Protein AF-A0A972B5Z0-F1 (afdb_monomer_lite)

Sequence (185 aa):
MDKSISKLYLLNLDSLLPVIKPLYPDFGRPAKNQQGIIRSLVLMLDQQEYSITKWALMAGADPLFFELCGFEGNAPGVASYYDLLVRLWKADHSLHLKEKRRIKGFSCKPRKKLKLNQKLPPKRSGTVAKLVDKALSGKLRNFCPEAILQKLLARCVVDTSYQMGILGNPNELSMAHKCSDNPLR

Structure (mmCIF, N/CA/C/O backbone):
data_AF-A0A972B5Z0-F1
#
_entry.id   AF-A0A972B5Z0-F1
#
loop_
_atom_site.group_PDB
_atom_site.id
_atom_site.type_symbol
_atom_site.label_atom_id
_atom_site.label_alt_id
_atom_site.label_comp_id
_atom_site.label_asym_id
_atom_site.label_entity_id
_atom_site.label_seq_id
_atom_site.pdbx_PDB_ins_code
_atom_site.Cartn_x
_atom_site.Cartn_y
_atom_site.Cartn_z
_atom_site.occupancy
_atom_site.B_iso_or_equiv
_atom_site.auth_seq_id
_atom_site.auth_comp_id
_atom_site.auth_asym_id
_atom_site.auth_atom_id
_atom_site.pdbx_PDB_model_num
ATOM 1 N N . MET A 1 1 ? 19.542 -10.592 -7.684 1.00 77.44 1 MET A N 1
ATOM 2 C CA . MET A 1 1 ? 18.586 -10.085 -8.690 1.00 77.44 1 MET A CA 1
ATOM 3 C C . MET A 1 1 ? 17.575 -11.144 -9.110 1.00 77.44 1 MET A C 1
ATOM 5 O O . MET A 1 1 ? 16.390 -10.858 -9.072 1.00 77.44 1 MET A O 1
ATOM 9 N N . ASP A 1 2 ? 17.980 -12.380 -9.399 1.00 81.25 2 ASP A N 1
ATOM 10 C CA . ASP A 1 2 ? 17.070 -13.434 -9.905 1.00 81.25 2 ASP A CA 1
ATOM 11 C C . ASP A 1 2 ? 15.859 -13.725 -9.004 1.00 81.25 2 ASP A C 1
ATOM 13 O O . ASP A 1 2 ? 14.734 -13.906 -9.475 1.00 81.25 2 ASP A O 1
ATOM 17 N N . LYS A 1 3 ? 16.063 -13.690 -7.680 1.00 86.62 3 LYS A N 1
ATOM 18 C CA . LYS A 1 3 ? 14.979 -13.816 -6.695 1.00 86.62 3 LYS A CA 1
ATOM 19 C C . LYS A 1 3 ? 13.980 -12.656 -6.782 1.00 86.62 3 LYS A C 1
ATOM 21 O O . LYS A 1 3 ? 12.779 -12.884 -6.671 1.00 86.62 3 LYS A O 1
ATOM 26 N N . SER A 1 4 ? 14.467 -11.433 -6.985 1.00 85.62 4 SER A N 1
ATOM 27 C CA . SER A 1 4 ? 13.660 -10.215 -7.151 1.00 85.62 4 SER A CA 1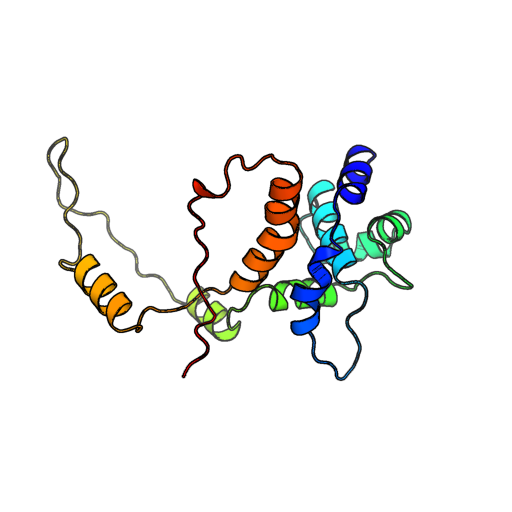
ATOM 28 C C . SER A 1 4 ? 12.802 -10.297 -8.409 1.00 85.62 4 SER A C 1
ATOM 30 O O . SER A 1 4 ? 11.603 -10.040 -8.371 1.00 85.62 4 SER A O 1
ATOM 32 N N . ILE A 1 5 ? 13.420 -10.732 -9.506 1.00 87.25 5 ILE A N 1
ATOM 33 C CA . ILE A 1 5 ? 12.777 -10.903 -10.808 1.00 87.25 5 ILE A CA 1
ATOM 34 C C . ILE A 1 5 ? 11.660 -11.944 -10.702 1.00 87.25 5 ILE A C 1
ATOM 36 O O . ILE A 1 5 ? 10.512 -11.652 -11.023 1.00 87.25 5 ILE A O 1
ATOM 40 N N . SER A 1 6 ? 11.963 -13.119 -10.146 1.00 88.31 6 SER A N 1
ATOM 41 C CA . SER A 1 6 ? 10.977 -14.191 -9.950 1.00 88.31 6 SER A CA 1
ATOM 42 C C . SER A 1 6 ? 9.789 -13.732 -9.098 1.00 88.31 6 SER A C 1
ATOM 44 O O . SER A 1 6 ? 8.641 -14.018 -9.428 1.00 88.31 6 SER A O 1
ATOM 46 N N . LYS A 1 7 ? 10.042 -12.970 -8.023 1.00 87.44 7 LYS A N 1
ATOM 47 C CA . LYS A 1 7 ? 8.978 -12.390 -7.188 1.00 87.44 7 LYS A CA 1
ATOM 48 C C . LYS A 1 7 ? 8.066 -11.456 -7.981 1.00 87.44 7 LYS A C 1
ATOM 50 O O . LYS A 1 7 ? 6.855 -11.539 -7.820 1.00 87.44 7 LYS A O 1
ATOM 55 N N . LEU A 1 8 ? 8.629 -10.572 -8.806 1.00 89.19 8 LEU A N 1
ATOM 56 C CA . LEU A 1 8 ? 7.843 -9.634 -9.610 1.00 89.19 8 LEU A CA 1
ATOM 57 C C . LEU A 1 8 ? 7.029 -10.337 -10.695 1.00 89.19 8 LEU A C 1
ATOM 59 O O . LEU A 1 8 ? 5.872 -9.978 -10.892 1.00 89.19 8 LEU A O 1
ATOM 63 N N . TYR A 1 9 ? 7.596 -11.353 -11.348 1.00 85.44 9 TYR A N 1
ATOM 64 C CA . TYR A 1 9 ? 6.878 -12.156 -12.341 1.00 85.44 9 TYR A CA 1
ATOM 65 C C . TYR A 1 9 ? 5.703 -12.928 -11.732 1.00 85.44 9 TYR A C 1
ATOM 67 O O . TYR A 1 9 ? 4.649 -13.030 -12.352 1.00 85.44 9 TYR A O 1
ATOM 75 N N . LEU A 1 10 ? 5.855 -13.442 -10.507 1.00 87.00 10 LEU A N 1
ATOM 76 C CA . LEU A 1 10 ? 4.771 -14.114 -9.784 1.00 87.00 10 LEU A CA 1
ATOM 77 C C . LEU A 1 10 ? 3.727 -13.136 -9.221 1.00 87.00 10 LEU A C 1
ATOM 79 O O . LEU A 1 10 ? 2.605 -13.540 -8.910 1.00 87.00 10 LEU A O 1
ATOM 83 N N . LEU A 1 11 ? 4.074 -11.854 -9.076 1.00 88.00 11 LEU A N 1
ATOM 84 C CA . LEU A 1 11 ? 3.175 -10.825 -8.568 1.00 88.00 11 LEU A CA 1
ATOM 85 C C . LEU A 1 11 ? 2.199 -10.368 -9.665 1.00 88.00 11 LEU A C 1
ATOM 87 O O . LEU A 1 11 ? 2.400 -9.353 -10.342 1.00 88.00 11 LEU A O 1
ATOM 91 N N . ASN A 1 12 ? 1.100 -11.107 -9.803 1.00 86.38 12 ASN A N 1
ATOM 92 C CA . ASN A 1 12 ? -0.016 -10.705 -10.648 1.00 86.38 12 ASN A CA 1
ATOM 93 C C . ASN A 1 12 ? -0.816 -9.566 -9.983 1.00 86.38 12 ASN A C 1
ATOM 95 O O . ASN A 1 12 ? -1.302 -9.704 -8.860 1.00 86.38 12 ASN A O 1
ATOM 99 N N . LEU A 1 13 ? -0.953 -8.438 -10.687 1.00 87.00 13 LEU A N 1
ATOM 100 C CA . LEU A 1 13 ? -1.706 -7.260 -10.245 1.00 87.00 13 LEU A CA 1
ATOM 101 C C . LEU A 1 13 ? -2.863 -6.914 -11.193 1.00 87.00 13 LEU A C 1
ATOM 103 O O . LEU A 1 13 ? -3.437 -5.838 -11.073 1.00 87.00 13 LEU A O 1
ATOM 107 N N . ASP A 1 14 ? -3.244 -7.795 -12.115 1.00 81.75 14 ASP A N 1
ATOM 108 C CA . ASP A 1 14 ? -4.280 -7.493 -13.111 1.00 81.75 14 ASP A CA 1
ATOM 109 C C . ASP A 1 14 ? -5.660 -7.304 -12.457 1.00 81.75 14 ASP A C 1
ATOM 111 O O . ASP A 1 14 ? -6.453 -6.450 -12.866 1.00 81.75 14 ASP A O 1
ATOM 115 N N . SER A 1 15 ? -5.919 -8.018 -11.353 1.00 84.44 15 SER A N 1
ATOM 116 C CA . SER A 1 15 ? -7.140 -7.884 -10.542 1.00 84.44 15 SER A CA 1
ATOM 117 C C . SER A 1 15 ? -7.277 -6.522 -9.849 1.00 84.44 15 SER A C 1
ATOM 119 O O . SER A 1 15 ? -8.311 -6.228 -9.242 1.00 84.44 15 SER A O 1
ATOM 121 N N . LEU A 1 16 ? -6.254 -5.669 -9.941 1.00 85.00 16 LEU A N 1
ATOM 122 C CA . LEU A 1 16 ? -6.187 -4.392 -9.253 1.00 85.00 16 LEU A CA 1
ATOM 123 C C . LEU A 1 16 ? -6.839 -3.236 -10.018 1.00 85.00 16 LEU A C 1
ATOM 125 O O . LEU A 1 16 ? -7.252 -2.242 -9.410 1.00 85.00 16 LEU A O 1
ATOM 129 N N . LEU A 1 17 ? -6.958 -3.360 -11.341 1.00 85.62 17 LEU A N 1
ATOM 130 C CA . LEU A 1 17 ? -7.535 -2.333 -12.212 1.00 85.62 17 LEU A CA 1
ATOM 131 C C . LEU A 1 17 ? -8.896 -1.804 -11.715 1.00 85.62 17 LEU A C 1
ATOM 133 O O . LEU A 1 17 ? -9.046 -0.582 -11.637 1.00 85.62 17 LEU A O 1
ATOM 137 N N . PRO A 1 18 ? -9.860 -2.652 -11.294 1.00 87.25 18 PRO A N 1
ATOM 138 C CA . PRO A 1 18 ? -11.154 -2.188 -10.790 1.00 87.25 18 PRO A CA 1
ATOM 139 C C . PRO A 1 18 ? -11.074 -1.371 -9.492 1.00 87.25 18 PRO A C 1
ATOM 141 O O . PRO A 1 18 ? -11.963 -0.567 -9.228 1.00 87.25 18 PRO A O 1
ATOM 144 N N . VAL A 1 19 ? -10.036 -1.567 -8.671 1.00 88.75 19 VAL A N 1
ATOM 145 C CA . VAL A 1 19 ? -9.858 -0.841 -7.399 1.00 88.75 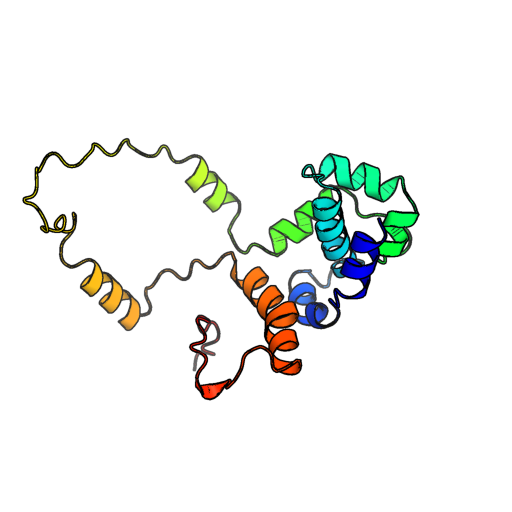19 VAL A CA 1
ATOM 146 C C . VAL A 1 19 ? -9.123 0.479 -7.620 1.00 88.75 19 VAL A C 1
ATOM 148 O O . VAL A 1 19 ? -9.447 1.470 -6.970 1.00 88.75 19 VAL A O 1
ATOM 151 N N . ILE A 1 20 ? -8.149 0.506 -8.535 1.00 89.06 20 ILE A N 1
ATOM 152 C CA . ILE A 1 20 ? -7.332 1.695 -8.812 1.00 89.06 20 ILE A CA 1
ATOM 153 C C . ILE A 1 20 ? -8.037 2.675 -9.743 1.00 89.06 20 ILE A C 1
ATOM 155 O O . ILE A 1 20 ? -7.971 3.878 -9.500 1.00 89.06 20 ILE A O 1
ATOM 159 N N . LYS A 1 21 ? -8.706 2.198 -10.800 1.00 88.44 21 LYS A N 1
ATOM 160 C CA . LYS A 1 21 ? -9.325 3.068 -11.813 1.00 88.44 21 LYS A CA 1
ATOM 161 C C . LYS A 1 21 ? -10.248 4.140 -11.203 1.00 88.44 21 LYS A C 1
ATOM 163 O O . LYS A 1 21 ? -10.072 5.300 -11.560 1.00 88.44 21 LYS A O 1
ATOM 168 N N . PRO A 1 22 ? -11.132 3.829 -10.230 1.00 90.69 22 PRO A N 1
ATOM 169 C CA . PRO A 1 22 ? -12.005 4.830 -9.607 1.00 90.69 22 PRO A CA 1
ATOM 170 C C . PRO A 1 22 ? -11.280 5.902 -8.777 1.00 90.69 22 PRO A C 1
ATOM 172 O O . PRO A 1 22 ? -11.905 6.868 -8.349 1.00 90.69 22 PRO A O 1
ATOM 175 N N . LEU A 1 23 ? -9.984 5.735 -8.488 1.00 89.69 23 LEU A N 1
ATOM 176 C CA . LEU A 1 23 ? -9.198 6.703 -7.712 1.00 89.69 23 LEU A CA 1
ATOM 177 C C . LEU A 1 23 ? -8.715 7.885 -8.553 1.00 89.69 23 LEU A C 1
ATOM 179 O O . LEU A 1 23 ? -8.194 8.857 -7.997 1.00 89.69 23 LEU A O 1
ATOM 183 N N . TYR A 1 24 ? -8.853 7.797 -9.873 1.00 89.81 24 TYR A N 1
ATOM 184 C CA . TYR A 1 24 ? -8.428 8.820 -10.813 1.00 89.81 24 TYR A CA 1
ATOM 185 C C . TYR A 1 24 ? -9.647 9.440 -11.494 1.00 89.81 24 TYR A C 1
ATOM 187 O O . TYR A 1 24 ? -10.592 8.724 -11.816 1.00 89.81 24 TYR A O 1
ATOM 195 N N . PRO A 1 25 ? -9.650 10.766 -11.700 1.00 86.44 25 PRO A N 1
ATOM 196 C CA . PRO A 1 25 ? -10.692 11.410 -12.483 1.00 86.44 25 PRO A CA 1
ATOM 197 C C . PRO A 1 25 ? -10.589 10.992 -13.955 1.00 86.44 25 PRO A C 1
ATOM 199 O O . PRO A 1 25 ? -9.491 10.770 -14.465 1.00 86.44 25 PRO A O 1
ATOM 202 N N . ASP A 1 26 ? -11.726 10.970 -14.650 1.00 85.88 26 ASP A N 1
ATOM 203 C CA . ASP A 1 26 ? -11.780 10.690 -16.093 1.00 85.88 26 ASP A CA 1
ATOM 204 C C . ASP A 1 26 ? -11.239 11.851 -16.950 1.00 85.88 26 ASP A C 1
ATOM 206 O O . ASP A 1 26 ? -10.989 11.695 -18.144 1.00 85.88 26 ASP A O 1
ATOM 210 N N . PHE A 1 27 ? -11.042 13.026 -16.344 1.00 85.81 27 PHE A N 1
ATOM 211 C CA . PHE A 1 27 ? -10.587 14.241 -17.015 1.00 85.81 27 PHE A CA 1
ATOM 212 C C . PHE A 1 27 ? -9.120 14.555 -16.706 1.00 85.81 27 PHE A C 1
ATOM 214 O O . PHE A 1 27 ? -8.622 14.311 -15.605 1.00 85.81 27 PHE A O 1
ATOM 221 N N . GLY A 1 28 ? -8.445 15.195 -17.662 1.00 84.19 28 GLY A N 1
ATOM 222 C CA . GLY A 1 28 ? -7.047 15.602 -17.538 1.00 84.19 28 GLY A CA 1
ATOM 223 C C . GLY A 1 28 ? -6.072 14.538 -18.041 1.00 84.19 28 GLY A C 1
ATOM 224 O O . GLY A 1 28 ? -6.391 13.744 -18.925 1.00 84.19 28 GLY A O 1
ATOM 225 N N . ARG A 1 29 ? -4.840 14.552 -17.520 1.00 79.88 29 ARG A N 1
ATOM 226 C CA . ARG A 1 29 ? -3.810 13.588 -17.928 1.00 79.88 29 ARG A CA 1
ATOM 227 C C . ARG A 1 29 ? -4.144 12.207 -17.346 1.00 79.88 29 ARG A C 1
ATOM 229 O O . ARG A 1 29 ? -4.208 12.094 -16.122 1.00 79.88 29 ARG A O 1
ATOM 236 N N . PRO A 1 30 ? -4.282 11.156 -18.173 1.00 80.81 30 PRO A N 1
ATOM 237 C CA . PRO A 1 30 ? -4.609 9.830 -17.674 1.00 80.81 30 PRO A CA 1
ATOM 238 C C . PRO A 1 30 ? -3.469 9.261 -16.827 1.00 80.81 30 PRO A C 1
ATOM 240 O O . PRO A 1 30 ? -2.282 9.441 -17.126 1.00 80.81 30 PRO A O 1
ATOM 243 N N . ALA A 1 31 ? -3.845 8.530 -15.783 1.00 81.81 31 ALA A N 1
ATOM 244 C CA . ALA A 1 31 ? -2.925 7.746 -14.980 1.00 81.81 31 ALA A CA 1
ATOM 245 C C . ALA A 1 31 ? -2.413 6.549 -15.793 1.00 81.81 31 ALA A C 1
ATOM 247 O O . ALA A 1 31 ? -3.161 5.623 -16.091 1.00 81.81 31 ALA A O 1
ATOM 248 N N . LYS A 1 32 ? -1.124 6.561 -16.142 1.00 80.62 32 LYS A N 1
ATOM 249 C CA . LYS A 1 32 ? -0.468 5.458 -16.860 1.00 80.62 32 LYS A CA 1
ATOM 250 C C . LYS A 1 32 ? 0.175 4.483 -15.872 1.00 80.62 32 LYS A C 1
ATOM 252 O O . LYS A 1 32 ? 0.742 4.922 -14.875 1.00 80.62 32 LYS A O 1
ATOM 257 N N . ASN A 1 33 ? 0.094 3.183 -16.158 1.00 78.56 33 ASN A N 1
ATOM 258 C CA . ASN A 1 33 ? 0.883 2.117 -15.520 1.00 78.56 33 ASN A CA 1
ATOM 259 C C . ASN A 1 33 ? 0.891 2.099 -13.980 1.00 78.56 33 ASN A C 1
ATOM 261 O O . ASN A 1 33 ? 1.924 1.852 -13.362 1.00 78.56 33 ASN A O 1
ATOM 265 N N . GLN A 1 34 ? -0.263 2.307 -13.335 1.00 88.69 34 GLN A N 1
ATOM 266 C CA . GLN A 1 34 ? -0.357 2.324 -11.864 1.00 88.69 34 GLN A CA 1
ATOM 267 C C . GLN A 1 34 ? 0.063 0.998 -11.212 1.00 88.69 34 GLN A C 1
ATOM 269 O O . GLN A 1 34 ? 0.741 0.986 -10.188 1.00 88.69 34 GLN A O 1
ATOM 274 N N . GLN A 1 35 ? -0.257 -0.124 -11.856 1.00 89.31 35 GLN A N 1
ATOM 275 C CA . GLN A 1 35 ? 0.248 -1.446 -11.479 1.00 89.31 35 GLN A CA 1
ATOM 276 C C . GLN A 1 35 ? 1.782 -1.523 -11.508 1.00 89.31 35 GLN A C 1
ATOM 278 O O . GLN A 1 35 ? 2.387 -2.096 -10.604 1.00 89.31 35 GLN A O 1
ATOM 283 N N . GLY A 1 36 ? 2.421 -0.881 -12.489 1.00 91.12 36 GLY A N 1
ATOM 284 C CA . GLY A 1 36 ? 3.876 -0.819 -12.583 1.00 91.12 36 GLY A CA 1
ATOM 285 C C . GLY A 1 36 ? 4.503 -0.002 -11.458 1.00 91.12 36 GLY A C 1
ATOM 286 O O . GLY A 1 36 ? 5.545 -0.380 -10.935 1.00 91.12 36 GLY A O 1
ATOM 287 N N . ILE A 1 37 ? 3.837 1.063 -10.996 1.00 92.56 37 ILE A N 1
ATOM 288 C CA . ILE A 1 37 ? 4.295 1.831 -9.826 1.00 92.56 37 ILE A CA 1
ATOM 289 C C . ILE A 1 37 ? 4.290 0.943 -8.571 1.00 92.56 37 ILE A C 1
ATOM 291 O O . ILE A 1 37 ? 5.214 1.014 -7.764 1.00 92.56 37 ILE A O 1
ATOM 295 N N . ILE A 1 38 ? 3.303 0.055 -8.423 1.00 92.25 38 ILE A N 1
ATOM 296 C CA . ILE A 1 38 ? 3.250 -0.898 -7.303 1.00 92.25 38 ILE A CA 1
ATOM 297 C C . ILE A 1 38 ? 4.350 -1.953 -7.419 1.00 92.25 38 ILE A C 1
ATOM 299 O O . ILE A 1 38 ? 5.046 -2.192 -6.433 1.00 92.25 38 ILE A O 1
ATOM 303 N N . ARG A 1 39 ? 4.566 -2.534 -8.610 1.00 92.25 39 ARG A N 1
ATOM 304 C CA . ARG A 1 39 ? 5.702 -3.445 -8.859 1.00 92.25 39 ARG A CA 1
ATOM 305 C C . ARG A 1 39 ? 7.031 -2.772 -8.525 1.00 92.25 39 ARG A C 1
ATOM 307 O O . ARG A 1 39 ? 7.855 -3.354 -7.828 1.00 92.25 39 ARG A O 1
ATOM 314 N N . SER A 1 40 ? 7.185 -1.516 -8.928 1.00 93.69 40 SER A N 1
ATOM 315 C CA . SER A 1 40 ? 8.356 -0.694 -8.635 1.00 93.69 40 SER A CA 1
ATOM 316 C C . SER A 1 40 ? 8.563 -0.470 -7.137 1.00 93.69 40 SER A C 1
ATOM 318 O O . SER A 1 40 ? 9.681 -0.603 -6.655 1.00 93.69 40 SER A O 1
ATOM 320 N N . LEU A 1 41 ? 7.504 -0.217 -6.362 1.00 93.88 41 LEU A N 1
ATOM 321 C CA . LEU A 1 41 ? 7.605 -0.109 -4.901 1.00 93.88 41 LEU A CA 1
ATOM 322 C C . LEU A 1 41 ? 7.979 -1.440 -4.233 1.00 93.88 41 LEU A C 1
ATOM 324 O O . LEU A 1 41 ? 8.739 -1.446 -3.267 1.00 93.88 41 LEU A O 1
ATOM 328 N N . VAL A 1 42 ? 7.475 -2.570 -4.736 1.00 93.38 42 VAL A N 1
ATOM 329 C CA . VAL A 1 42 ? 7.883 -3.900 -4.251 1.00 93.38 42 VAL A CA 1
ATOM 330 C C . VAL A 1 42 ? 9.359 -4.148 -4.554 1.00 93.38 42 VAL A C 1
ATOM 332 O O . VAL A 1 42 ? 10.096 -4.603 -3.680 1.00 93.38 42 VAL A O 1
ATOM 335 N N . LEU A 1 43 ? 9.804 -3.800 -5.763 1.00 93.31 43 LEU A N 1
ATOM 336 C CA . LEU A 1 43 ? 11.199 -3.922 -6.167 1.00 93.31 43 LEU A CA 1
ATOM 337 C C . LEU A 1 43 ? 12.116 -3.021 -5.336 1.00 93.31 43 LEU A C 1
ATOM 339 O O . LEU A 1 43 ? 13.158 -3.486 -4.888 1.00 93.31 43 LEU A O 1
ATOM 343 N N . MET A 1 44 ? 11.701 -1.780 -5.073 1.00 94.31 44 MET A N 1
ATOM 344 C CA . MET A 1 44 ? 12.408 -0.830 -4.211 1.00 94.31 44 MET A CA 1
ATOM 345 C C . MET A 1 44 ? 12.736 -1.455 -2.851 1.00 94.31 44 MET A C 1
ATOM 347 O O . MET A 1 44 ? 13.887 -1.442 -2.414 1.00 94.31 44 MET A O 1
ATOM 351 N N . LEU A 1 45 ? 11.727 -2.057 -2.212 1.00 93.75 45 LEU A N 1
ATOM 352 C CA . LEU A 1 45 ? 11.885 -2.715 -0.916 1.00 93.75 45 LEU A CA 1
ATOM 353 C C . LEU A 1 45 ? 12.762 -3.968 -1.003 1.00 93.75 45 LEU A C 1
ATOM 355 O O . LEU A 1 45 ? 13.535 -4.236 -0.086 1.00 93.75 45 LEU A O 1
ATOM 359 N N . ASP A 1 46 ? 12.676 -4.726 -2.097 1.00 92.50 46 ASP A N 1
ATOM 360 C CA . ASP A 1 46 ? 13.519 -5.905 -2.308 1.00 92.50 46 ASP A CA 1
ATOM 361 C C . ASP A 1 46 ? 14.999 -5.538 -2.528 1.00 92.50 46 ASP A C 1
ATOM 363 O O . ASP A 1 46 ? 15.882 -6.277 -2.096 1.00 92.50 46 ASP A O 1
ATOM 367 N N . GLN A 1 47 ? 15.272 -4.364 -3.112 1.00 90.75 47 GLN A N 1
ATOM 368 C CA . GLN A 1 47 ? 16.613 -3.770 -3.223 1.00 90.75 47 GLN A CA 1
ATOM 369 C C . GLN A 1 47 ? 17.080 -3.059 -1.941 1.00 90.75 47 GLN A C 1
ATOM 371 O O . GLN A 1 47 ? 18.154 -2.462 -1.931 1.00 90.75 47 GLN A O 1
ATOM 376 N N . GLN A 1 48 ? 16.299 -3.125 -0.855 1.00 93.00 48 GLN A N 1
ATOM 377 C CA . GLN A 1 48 ? 16.588 -2.464 0.423 1.00 93.00 48 GLN A CA 1
ATOM 378 C C . GLN A 1 48 ? 16.743 -0.937 0.308 1.00 93.00 48 GLN A C 1
ATOM 380 O O . GLN A 1 48 ? 17.425 -0.310 1.121 1.00 93.00 48 GLN A O 1
ATOM 385 N N . GLU A 1 49 ? 16.089 -0.324 -0.680 1.00 94.12 49 GLU A N 1
ATOM 386 C CA . GLU A 1 49 ? 15.969 1.125 -0.783 1.00 94.12 49 GLU A CA 1
ATOM 387 C C . GLU A 1 49 ? 14.668 1.573 -0.103 1.00 94.12 49 GLU A C 1
ATOM 389 O O . GLU A 1 49 ? 13.613 0.958 -0.254 1.00 94.12 49 GLU A O 1
ATOM 394 N N . TYR A 1 50 ? 14.731 2.654 0.673 1.00 94.81 50 TYR A N 1
ATOM 395 C CA . TYR A 1 50 ? 13.582 3.147 1.446 1.00 94.81 50 TYR A CA 1
ATOM 396 C C . TYR A 1 50 ? 13.240 4.605 1.126 1.00 94.81 50 TYR A C 1
ATOM 398 O O . TYR A 1 50 ? 12.226 5.126 1.595 1.00 94.81 50 TYR A O 1
ATOM 406 N N . SER A 1 51 ? 14.064 5.279 0.317 1.00 95.88 51 SER A N 1
ATOM 407 C CA . SER A 1 51 ? 13.796 6.626 -0.172 1.00 95.88 51 SER A CA 1
ATOM 408 C C . SER A 1 51 ? 13.155 6.572 -1.554 1.00 95.88 51 SER A C 1
ATOM 410 O O . SER A 1 51 ? 13.822 6.295 -2.548 1.00 95.88 51 SER A O 1
ATOM 412 N N . ILE A 1 52 ? 11.870 6.929 -1.634 1.00 95.25 52 ILE A N 1
ATOM 413 C CA . ILE A 1 52 ? 11.131 7.024 -2.906 1.00 95.25 52 ILE A CA 1
ATOM 414 C C . ILE A 1 52 ? 11.830 7.983 -3.877 1.00 95.25 52 ILE A C 1
ATOM 416 O O . ILE A 1 52 ? 11.895 7.715 -5.073 1.00 95.25 52 ILE A O 1
ATOM 420 N N . THR A 1 53 ? 12.382 9.091 -3.376 1.00 95.75 53 THR A N 1
ATOM 421 C CA . THR A 1 53 ? 13.088 10.073 -4.208 1.00 95.75 53 THR A CA 1
ATOM 422 C C . THR A 1 53 ? 14.328 9.470 -4.858 1.00 95.75 53 THR A C 1
ATOM 424 O O . THR A 1 53 ? 14.533 9.632 -6.058 1.00 95.75 53 THR A O 1
ATOM 427 N N . LYS A 1 54 ? 15.141 8.748 -4.077 1.00 94.69 54 LYS A N 1
ATOM 428 C CA . LYS A 1 54 ? 16.341 8.079 -4.588 1.00 94.69 54 LYS A CA 1
ATOM 429 C C . LYS A 1 54 ? 15.962 6.939 -5.531 1.00 94.69 54 LYS A C 1
ATOM 431 O O . LYS A 1 54 ? 16.534 6.826 -6.610 1.00 94.69 54 LYS A O 1
ATOM 436 N N . TRP A 1 55 ? 14.949 6.162 -5.161 1.00 95.19 55 TRP A N 1
ATOM 437 C CA . TRP A 1 55 ? 14.438 5.072 -5.977 1.00 95.19 55 TRP A CA 1
ATOM 438 C C . TRP A 1 55 ? 13.927 5.540 -7.337 1.00 95.19 55 TRP A C 1
ATOM 440 O O . TRP A 1 55 ? 14.285 4.951 -8.345 1.00 95.19 55 TRP A O 1
ATOM 450 N N . ALA A 1 56 ? 13.146 6.619 -7.401 1.00 93.50 56 ALA A N 1
ATOM 451 C CA . ALA A 1 56 ? 12.629 7.127 -8.670 1.00 93.50 56 ALA A CA 1
ATOM 452 C C . ALA A 1 56 ? 13.754 7.538 -9.636 1.00 93.50 56 ALA A C 1
ATOM 454 O O . ALA A 1 56 ? 13.628 7.325 -10.839 1.00 93.50 56 ALA A O 1
ATOM 455 N N . LEU A 1 57 ? 14.860 8.085 -9.116 1.00 92.06 57 LEU A N 1
ATOM 456 C CA . LEU A 1 57 ? 16.048 8.385 -9.920 1.00 92.06 57 LEU A CA 1
ATOM 457 C C . LEU A 1 57 ? 16.739 7.104 -10.401 1.00 92.06 57 LEU A C 1
ATOM 459 O O . LEU A 1 57 ? 17.093 7.014 -11.570 1.00 92.06 57 LEU A O 1
ATOM 463 N N . MET A 1 58 ? 16.886 6.103 -9.530 1.00 91.44 58 MET A N 1
ATOM 464 C CA . MET A 1 58 ? 17.487 4.811 -9.887 1.00 91.44 58 MET A CA 1
ATOM 465 C C . MET A 1 58 ? 16.648 4.044 -10.918 1.00 91.44 58 MET A C 1
ATOM 467 O O . MET A 1 58 ? 17.173 3.607 -11.935 1.00 91.44 58 MET A O 1
ATOM 471 N N . ALA A 1 59 ? 15.337 3.936 -10.695 1.00 90.56 59 ALA A N 1
ATOM 472 C CA . ALA A 1 59 ? 14.390 3.286 -11.597 1.00 90.56 59 ALA A CA 1
ATOM 473 C C . ALA A 1 59 ? 14.265 4.005 -12.949 1.00 90.56 59 ALA A C 1
ATOM 475 O O . ALA A 1 59 ? 13.933 3.375 -13.946 1.00 90.56 59 ALA A O 1
ATOM 476 N N . GLY A 1 60 ? 14.511 5.320 -12.986 1.00 88.19 60 GLY A N 1
ATOM 477 C CA . GLY A 1 60 ? 14.563 6.093 -14.227 1.00 88.19 60 GLY A CA 1
ATOM 478 C C . GLY A 1 60 ? 15.901 6.016 -14.962 1.00 88.19 60 GLY A C 1
ATOM 479 O O . GLY A 1 60 ? 15.934 6.271 -16.162 1.00 88.19 60 GLY A O 1
ATOM 480 N N . ALA A 1 61 ? 16.987 5.680 -14.265 1.00 89.62 61 ALA A N 1
ATOM 481 C CA . ALA A 1 61 ? 18.318 5.563 -14.852 1.00 89.62 61 ALA A CA 1
ATOM 482 C C . ALA A 1 61 ? 18.586 4.177 -15.458 1.00 89.62 61 ALA A C 1
ATOM 484 O O . ALA A 1 61 ? 19.377 4.076 -16.392 1.00 89.62 61 ALA A O 1
ATOM 485 N N . ASP A 1 62 ? 17.948 3.126 -14.936 1.00 89.44 62 ASP A N 1
ATOM 486 C CA . ASP A 1 62 ? 18.187 1.742 -15.349 1.00 89.44 62 ASP A CA 1
ATOM 487 C C . ASP A 1 62 ? 17.023 1.173 -16.196 1.00 89.44 62 ASP A C 1
ATOM 489 O O . ASP A 1 62 ? 15.923 0.952 -15.670 1.00 89.44 62 ASP A O 1
ATOM 493 N N . PRO A 1 63 ? 17.251 0.873 -17.491 1.00 89.00 63 PRO A N 1
ATOM 494 C CA . PRO A 1 63 ? 16.262 0.227 -18.354 1.00 89.00 63 PRO A CA 1
ATOM 495 C C . PRO A 1 63 ? 15.800 -1.153 -17.863 1.00 89.00 63 PRO A C 1
ATOM 497 O O . PRO A 1 63 ? 14.697 -1.585 -18.189 1.00 89.00 63 PRO A O 1
ATOM 500 N N . LEU A 1 64 ? 16.597 -1.861 -17.061 1.00 89.00 64 LEU A N 1
ATOM 501 C CA . LEU A 1 64 ? 16.198 -3.159 -16.519 1.00 89.00 64 LEU A CA 1
ATOM 502 C C . LEU A 1 64 ? 15.046 -3.014 -15.519 1.00 89.00 64 LEU A C 1
ATOM 504 O O . LEU A 1 64 ? 14.088 -3.786 -15.551 1.00 89.00 64 LEU A O 1
ATOM 508 N N . PHE A 1 65 ? 15.092 -2.000 -14.651 1.00 88.06 65 PHE A N 1
ATOM 509 C CA . PHE A 1 65 ? 13.985 -1.716 -13.733 1.00 88.06 65 PHE A CA 1
ATOM 510 C C . PHE A 1 65 ? 12.733 -1.257 -14.470 1.00 88.06 65 PHE A C 1
ATOM 512 O O . PHE A 1 65 ? 11.618 -1.562 -14.041 1.00 88.06 65 PHE A O 1
ATOM 519 N N . PHE A 1 66 ? 12.925 -0.565 -15.588 1.00 88.00 66 PHE A N 1
ATOM 520 C CA . PHE A 1 66 ? 11.850 -0.127 -16.457 1.00 88.00 66 PHE A CA 1
ATOM 521 C C . PHE A 1 66 ? 11.025 -1.306 -16.990 1.00 88.00 66 PHE A C 1
ATOM 523 O O . PHE A 1 66 ? 9.804 -1.339 -16.808 1.00 88.00 66 PHE A O 1
ATOM 530 N N . GLU A 1 67 ? 11.713 -2.298 -17.559 1.00 87.50 67 GLU A N 1
ATOM 531 C CA . GLU A 1 67 ? 11.105 -3.509 -18.113 1.00 87.50 67 GLU A CA 1
ATOM 532 C C . GLU A 1 67 ? 10.444 -4.355 -17.016 1.00 87.50 67 GLU A C 1
ATOM 534 O O . GLU A 1 67 ? 9.282 -4.741 -17.126 1.00 87.50 67 GLU A O 1
ATOM 539 N N . LEU A 1 68 ? 11.141 -4.570 -15.891 1.00 88.94 68 LEU A N 1
ATOM 540 C CA . LEU A 1 68 ? 10.625 -5.375 -14.776 1.00 88.94 68 LEU A CA 1
ATOM 541 C C . LEU A 1 68 ? 9.343 -4.808 -14.156 1.00 88.94 68 LEU A C 1
ATOM 543 O O . LEU A 1 68 ? 8.509 -5.558 -13.643 1.00 88.94 68 LEU A O 1
ATOM 547 N N . CYS A 1 69 ? 9.181 -3.487 -14.170 1.00 89.38 69 CYS A N 1
ATOM 548 C CA . CYS A 1 69 ? 7.978 -2.843 -13.656 1.00 89.38 69 CYS A CA 1
ATOM 549 C C . CYS A 1 69 ? 6.865 -2.742 -14.711 1.00 89.38 69 CYS A C 1
ATOM 551 O O . CYS A 1 69 ? 5.723 -2.451 -14.346 1.00 89.38 69 CYS A O 1
ATOM 553 N N . GLY A 1 70 ? 7.162 -3.002 -15.988 1.00 87.94 70 GLY A N 1
ATOM 554 C CA . GLY A 1 70 ? 6.220 -2.858 -17.097 1.00 87.94 70 GLY A CA 1
ATOM 555 C C . GLY A 1 70 ? 5.834 -1.400 -17.342 1.00 87.94 70 GLY A C 1
ATOM 556 O O . GLY A 1 70 ? 4.651 -1.080 -17.474 1.00 87.94 70 GLY A O 1
ATOM 557 N N . PHE A 1 71 ? 6.809 -0.490 -17.303 1.00 88.75 71 PHE A N 1
ATOM 558 C CA . PHE A 1 71 ? 6.575 0.894 -17.704 1.00 88.75 71 PHE A CA 1
ATOM 559 C C . PHE A 1 71 ? 6.567 1.016 -19.233 1.00 88.75 71 PHE A C 1
ATOM 561 O O . PHE A 1 71 ? 7.276 0.307 -19.930 1.00 88.75 71 PHE A O 1
ATOM 568 N N . GLU A 1 72 ? 5.756 1.930 -19.767 1.00 83.19 72 GLU A N 1
ATOM 569 C CA . GLU A 1 72 ? 5.684 2.229 -21.201 1.00 83.19 72 GLU A CA 1
ATOM 570 C C . GLU A 1 72 ? 6.181 3.659 -21.442 1.00 83.19 72 GLU A C 1
ATOM 572 O O . GLU A 1 72 ? 5.657 4.625 -20.870 1.00 83.19 72 GLU A O 1
ATOM 577 N N . GLY A 1 73 ? 7.201 3.813 -22.286 1.00 82.44 73 GLY A N 1
ATOM 578 C CA . GLY A 1 73 ? 7.833 5.099 -22.593 1.00 82.44 73 GLY A CA 1
ATOM 579 C C . GLY A 1 73 ? 8.764 5.638 -21.498 1.00 82.44 73 GLY A C 1
ATOM 580 O O . GLY A 1 73 ? 9.973 5.601 -21.673 1.00 82.44 73 GLY A O 1
ATOM 581 N N . ASN A 1 74 ? 8.217 6.132 -20.377 1.00 83.06 74 ASN A N 1
ATOM 582 C CA . ASN A 1 74 ? 8.986 6.851 -19.345 1.00 83.06 74 ASN A CA 1
ATOM 583 C C . ASN A 1 74 ? 8.740 6.330 -17.923 1.00 83.06 74 ASN A C 1
ATOM 585 O O . ASN A 1 74 ? 7.613 5.989 -17.559 1.00 83.06 74 ASN A O 1
ATOM 589 N N . ALA A 1 75 ? 9.801 6.329 -17.107 1.00 85.25 75 ALA A N 1
ATOM 590 C CA . ALA A 1 75 ? 9.714 5.954 -15.705 1.00 85.25 75 ALA A CA 1
ATOM 591 C C . ALA A 1 75 ? 8.867 6.984 -14.933 1.00 85.25 75 ALA A C 1
ATOM 593 O O . ALA A 1 75 ? 8.898 8.184 -15.238 1.00 85.25 75 ALA A O 1
ATOM 594 N N . PRO A 1 76 ? 8.094 6.551 -13.925 1.00 88.81 76 PRO A N 1
ATOM 595 C CA . PRO A 1 76 ? 7.321 7.461 -13.095 1.00 88.81 76 PRO A CA 1
ATOM 596 C C . PRO A 1 76 ? 8.252 8.402 -12.323 1.00 88.81 76 PRO A C 1
ATOM 598 O O . PRO A 1 76 ? 9.209 7.979 -11.677 1.00 88.81 76 PRO A O 1
ATOM 601 N N . GLY A 1 77 ? 7.938 9.697 -12.348 1.00 90.25 77 GLY A N 1
ATOM 602 C CA . GLY A 1 77 ? 8.626 10.673 -11.507 1.00 90.25 77 GLY A CA 1
ATOM 603 C C . GLY A 1 77 ? 8.260 10.506 -10.029 1.00 90.25 77 GLY A C 1
ATOM 604 O O . GLY A 1 77 ? 7.230 9.918 -9.693 1.00 90.25 77 GLY A O 1
ATOM 605 N N . VAL A 1 78 ? 9.052 11.112 -9.139 1.00 93.81 78 VAL A N 1
ATOM 606 C CA . VAL A 1 78 ? 8.854 11.088 -7.673 1.00 93.81 78 VAL A CA 1
ATOM 607 C C . VAL A 1 78 ? 7.409 11.422 -7.276 1.00 93.81 78 VAL A C 1
ATOM 609 O O . VAL A 1 78 ? 6.800 10.730 -6.463 1.00 93.81 78 VAL A O 1
ATOM 612 N N . ALA A 1 79 ? 6.826 12.447 -7.903 1.00 91.62 79 ALA A N 1
ATOM 613 C CA . ALA A 1 79 ? 5.457 12.879 -7.633 1.00 91.62 79 ALA A CA 1
ATOM 614 C C . ALA A 1 79 ? 4.404 11.802 -7.947 1.00 91.62 79 ALA A C 1
ATOM 616 O O . ALA A 1 79 ? 3.394 11.735 -7.259 1.00 91.62 79 ALA A O 1
ATOM 617 N N . SER A 1 80 ? 4.642 10.937 -8.941 1.00 91.69 80 SER A N 1
ATOM 618 C CA . SER A 1 80 ? 3.692 9.879 -9.321 1.00 91.69 80 SER A CA 1
ATOM 619 C C . SER A 1 80 ? 3.593 8.792 -8.248 1.00 91.69 80 SER A C 1
ATOM 621 O O . SER A 1 80 ? 2.498 8.315 -7.962 1.00 91.69 80 SER A O 1
ATOM 623 N N . TYR A 1 81 ? 4.713 8.448 -7.602 1.00 93.56 81 TYR A N 1
ATOM 624 C CA . TYR A 1 81 ? 4.716 7.525 -6.464 1.00 93.56 81 TYR A CA 1
ATOM 625 C C . TYR A 1 81 ? 3.901 8.083 -5.295 1.00 93.56 81 TYR A C 1
ATOM 627 O O . TYR A 1 81 ? 3.040 7.394 -4.750 1.00 93.56 81 TYR A O 1
ATOM 635 N N . TYR A 1 82 ? 4.141 9.343 -4.923 1.00 92.31 82 TYR A N 1
ATOM 636 C CA . TYR A 1 82 ? 3.399 9.974 -3.834 1.00 92.31 82 TYR A CA 1
ATOM 637 C C . TYR A 1 82 ? 1.918 10.178 -4.169 1.00 92.31 82 TYR A C 1
ATOM 639 O O . TYR A 1 82 ? 1.084 9.966 -3.292 1.00 92.31 82 TYR A O 1
ATOM 647 N N . ASP A 1 83 ? 1.577 10.529 -5.412 1.00 91.19 83 ASP A N 1
ATOM 648 C CA . ASP A 1 83 ? 0.183 10.659 -5.855 1.00 91.19 83 ASP A CA 1
ATOM 649 C C . ASP A 1 83 ? -0.580 9.334 -5.691 1.00 91.19 83 ASP A C 1
ATOM 651 O O . ASP A 1 83 ? -1.649 9.320 -5.080 1.00 91.19 83 ASP A O 1
ATOM 655 N N . LEU A 1 84 ? 0.004 8.204 -6.113 1.00 91.56 84 LEU A N 1
ATOM 656 C CA . LEU A 1 84 ? -0.590 6.883 -5.885 1.00 91.56 84 LEU A CA 1
ATOM 657 C C . LEU A 1 84 ? -0.751 6.576 -4.386 1.00 91.56 84 LEU A C 1
ATOM 659 O O . LEU A 1 84 ? -1.831 6.176 -3.952 1.00 91.56 84 LEU A O 1
ATOM 663 N N . LEU A 1 85 ? 0.298 6.771 -3.578 1.00 91.12 85 LEU A N 1
ATOM 664 C CA . LEU A 1 85 ? 0.261 6.465 -2.141 1.00 91.12 85 LEU A CA 1
ATOM 665 C C . LEU A 1 85 ? -0.789 7.292 -1.390 1.00 91.12 85 LEU A C 1
ATOM 667 O O . LEU A 1 85 ? -1.476 6.769 -0.513 1.00 91.12 85 LEU A O 1
ATOM 671 N N . VAL A 1 86 ? -0.935 8.570 -1.743 1.00 89.31 86 VAL A N 1
ATOM 672 C CA . VAL A 1 86 ? -1.964 9.443 -1.170 1.00 89.31 86 VAL A CA 1
ATOM 673 C C . VAL A 1 86 ? -3.357 8.969 -1.579 1.00 89.31 86 VAL A C 1
ATOM 675 O O . VAL A 1 86 ? -4.238 8.890 -0.729 1.00 89.31 86 VAL A O 1
ATOM 678 N N . ARG A 1 87 ? -3.565 8.584 -2.843 1.00 89.25 87 ARG A N 1
ATOM 679 C CA . ARG A 1 87 ? -4.863 8.073 -3.322 1.00 89.25 87 ARG A CA 1
ATOM 680 C C . ARG A 1 87 ? -5.261 6.746 -2.686 1.00 89.25 87 ARG A C 1
ATOM 682 O O . ARG A 1 87 ? -6.444 6.529 -2.436 1.00 89.25 87 ARG A O 1
ATOM 689 N N . LEU A 1 88 ? -4.297 5.878 -2.382 1.00 90.38 88 LEU A N 1
ATOM 690 C CA . LEU A 1 88 ? -4.536 4.621 -1.662 1.00 90.38 88 LEU A CA 1
ATOM 691 C C . LEU A 1 88 ? -4.937 4.836 -0.192 1.00 90.38 88 LEU A C 1
ATOM 693 O O . LEU A 1 88 ? -5.436 3.910 0.449 1.00 90.38 88 LEU A O 1
ATOM 697 N N . TRP A 1 89 ? -4.744 6.041 0.348 1.00 89.44 89 TRP A N 1
ATOM 698 C CA . TRP A 1 89 ? -4.998 6.360 1.746 1.00 89.44 89 TRP A CA 1
ATOM 699 C C . TRP A 1 89 ? -6.092 7.428 1.886 1.00 89.44 89 TRP A C 1
ATOM 701 O O . TRP A 1 89 ? -5.832 8.623 1.791 1.00 89.44 89 TRP A O 1
ATOM 711 N N . LYS A 1 90 ? -7.332 7.022 2.204 1.00 83.00 90 LYS A N 1
ATOM 712 C CA . LYS A 1 90 ? -8.514 7.916 2.301 1.00 83.00 90 LYS A CA 1
ATOM 713 C C . LYS A 1 90 ? -8.502 8.883 3.498 1.00 83.00 90 LYS A C 1
ATOM 715 O O . LYS A 1 90 ? -9.558 9.388 3.884 1.00 83.00 90 LYS A O 1
ATOM 720 N N . ALA A 1 91 ? -7.362 9.118 4.143 1.00 80.81 91 ALA A N 1
ATOM 721 C CA . ALA A 1 91 ? -7.299 10.130 5.191 1.00 80.81 91 ALA A CA 1
ATOM 722 C C . ALA A 1 91 ? -7.237 11.521 4.563 1.00 80.81 91 ALA A C 1
ATOM 724 O O . ALA A 1 91 ? -6.399 11.781 3.703 1.00 80.81 91 ALA A O 1
ATOM 725 N N . ASP A 1 92 ? -8.051 12.440 5.075 1.00 79.69 92 ASP A N 1
ATOM 726 C CA . ASP A 1 92 ? -7.839 13.859 4.819 1.00 79.69 92 ASP A CA 1
ATOM 727 C C . ASP A 1 92 ? -6.444 14.253 5.329 1.00 79.69 92 ASP A C 1
ATOM 729 O O . ASP A 1 92 ? -6.128 14.131 6.522 1.00 79.69 92 ASP A O 1
ATOM 733 N N . HIS A 1 93 ? -5.600 14.708 4.403 1.00 76.25 93 HIS A N 1
ATOM 734 C CA . HIS A 1 93 ? -4.228 15.100 4.683 1.00 76.25 93 HIS A CA 1
ATOM 735 C C . HIS A 1 93 ? -4.165 16.207 5.744 1.00 76.25 93 HIS A C 1
ATOM 737 O O . HIS A 1 93 ? -3.320 16.164 6.640 1.00 76.25 93 HIS A O 1
ATOM 743 N N . SER A 1 94 ? -5.102 17.158 5.708 1.00 80.06 94 SER A N 1
ATOM 744 C CA . SER A 1 94 ? -5.160 18.273 6.654 1.00 80.06 94 SER A CA 1
ATOM 745 C C . SER A 1 94 ? -5.470 17.793 8.077 1.00 80.06 94 SER A C 1
ATOM 747 O O . SER A 1 94 ? -4.787 18.180 9.032 1.00 80.06 94 SER A O 1
ATOM 749 N N . LEU A 1 95 ? -6.429 16.872 8.226 1.00 80.25 95 LEU A N 1
ATOM 750 C CA . LEU A 1 95 ? -6.764 16.251 9.508 1.00 80.25 95 LEU A CA 1
ATOM 751 C C . LEU A 1 95 ? -5.611 15.395 10.031 1.00 80.25 95 LEU A C 1
ATOM 753 O O . LEU A 1 95 ? -5.302 15.442 11.224 1.00 80.25 95 LEU A O 1
ATOM 757 N N . HIS A 1 96 ? -4.941 14.650 9.151 1.00 77.62 96 HIS A N 1
ATOM 758 C CA . HIS A 1 96 ? -3.785 13.842 9.524 1.00 77.62 96 HIS A CA 1
ATOM 759 C C . HIS A 1 96 ? -2.630 14.709 10.047 1.00 77.62 96 HIS A C 1
ATOM 761 O O . HIS A 1 96 ? -2.055 14.412 11.097 1.00 77.62 96 HIS A O 1
ATOM 767 N N . LEU A 1 97 ? -2.320 15.815 9.361 1.00 81.94 97 LEU A N 1
ATOM 768 C CA . LEU A 1 97 ? -1.320 16.783 9.812 1.00 81.94 97 LEU A CA 1
ATOM 769 C C . LEU A 1 97 ? -1.717 17.432 11.142 1.00 81.94 97 LEU A C 1
ATOM 771 O O . LEU A 1 97 ? -0.873 17.574 12.028 1.00 81.94 97 LEU A O 1
ATOM 775 N N . LYS A 1 98 ? -2.995 17.786 11.313 1.00 85.19 98 LYS A N 1
ATOM 776 C CA . LYS A 1 98 ? -3.520 18.358 12.560 1.00 85.19 98 LYS A CA 1
ATOM 777 C C . LYS A 1 98 ? -3.361 17.401 13.742 1.00 85.19 98 LYS A C 1
ATOM 779 O O . LYS A 1 98 ? -2.917 17.822 14.807 1.00 85.19 98 LYS A O 1
ATOM 784 N N . GLU A 1 99 ? -3.672 16.118 13.562 1.00 80.94 99 GLU A N 1
ATOM 785 C CA . GLU A 1 99 ? -3.477 15.097 14.600 1.00 80.94 99 GLU A CA 1
ATOM 786 C C . GLU A 1 99 ? -1.990 14.857 14.901 1.00 80.94 99 GLU A C 1
ATOM 788 O O . GLU A 1 99 ? -1.627 14.746 16.071 1.00 80.94 99 GLU A O 1
ATOM 793 N N . LYS A 1 100 ? -1.112 14.837 13.885 1.00 81.94 100 LYS A N 1
ATOM 794 C CA . LYS A 1 100 ? 0.346 14.710 14.084 1.00 81.94 100 LYS A CA 1
ATOM 795 C C . LYS A 1 100 ? 0.943 15.884 14.855 1.00 81.94 100 LYS A C 1
ATOM 797 O O . LYS A 1 100 ? 1.807 15.679 15.700 1.00 81.94 100 LYS A O 1
ATOM 802 N N . ARG A 1 101 ? 0.471 17.102 14.584 1.00 87.38 101 ARG A N 1
ATOM 803 C CA . ARG A 1 101 ? 0.890 18.322 15.291 1.00 87.38 101 ARG A CA 1
ATOM 804 C C . ARG A 1 101 ? 0.274 18.442 16.688 1.00 87.38 101 ARG A C 1
ATOM 806 O O . ARG A 1 101 ? 0.692 19.303 17.458 1.00 87.38 101 ARG A O 1
ATOM 813 N N . ARG A 1 102 ? -0.709 17.603 17.043 1.00 87.31 102 ARG A N 1
ATOM 814 C CA . ARG A 1 102 ? -1.341 17.648 18.364 1.00 87.31 102 ARG A CA 1
ATOM 815 C C . ARG A 1 102 ? -0.357 17.170 19.429 1.00 87.31 102 ARG A C 1
ATOM 817 O O . ARG A 1 102 ? -0.057 15.980 19.519 1.00 87.31 102 ARG A O 1
ATOM 824 N N . ILE A 1 103 ? 0.076 18.093 20.285 1.00 86.06 103 ILE A N 1
ATOM 825 C CA . ILE A 1 103 ? 0.896 17.785 21.459 1.00 86.06 103 ILE A CA 1
ATOM 826 C C . ILE A 1 103 ? 0.115 16.808 22.345 1.00 86.06 103 ILE A C 1
ATOM 828 O O . ILE A 1 103 ? -0.978 17.109 22.831 1.00 86.06 103 ILE A O 1
ATOM 832 N N . LYS A 1 104 ? 0.652 15.599 22.525 1.00 81.00 104 LYS A N 1
ATOM 833 C CA . LYS A 1 104 ? 0.072 14.613 23.436 1.00 81.00 104 LYS A CA 1
ATOM 834 C C . LYS A 1 104 ? 0.524 14.952 24.851 1.00 81.00 104 LYS A C 1
ATOM 836 O O . LYS A 1 104 ? 1.718 14.984 25.125 1.00 81.00 104 LYS A O 1
ATOM 841 N N . GLY A 1 105 ? -0.432 15.184 25.747 1.00 82.06 105 GLY A N 1
ATOM 842 C CA . GLY A 1 105 ? -0.129 15.348 27.166 1.00 82.06 105 GLY A CA 1
ATOM 843 C C . GLY A 1 105 ? 0.541 14.094 27.732 1.00 82.06 105 GLY A C 1
ATOM 844 O O . GLY A 1 105 ? 0.178 12.970 27.374 1.00 82.06 105 GLY A O 1
ATOM 845 N N . PHE A 1 106 ? 1.511 14.288 28.622 1.00 82.81 106 PHE A N 1
ATOM 846 C CA . PHE A 1 106 ? 2.166 13.193 29.325 1.00 82.81 106 PHE A CA 1
ATOM 847 C C . PHE A 1 106 ? 1.150 12.450 30.205 1.00 82.81 106 PHE A C 1
ATOM 849 O O . PHE A 1 106 ? 0.454 13.053 31.023 1.00 82.81 106 PHE A O 1
ATOM 856 N N . SER A 1 107 ? 1.050 11.129 30.043 1.00 75.62 107 SER A N 1
ATOM 857 C CA . SER A 1 107 ? 0.243 10.293 30.933 1.00 75.62 107 SER A CA 1
ATOM 858 C C . SER A 1 107 ? 1.141 9.692 32.004 1.00 75.62 107 SER A C 1
ATOM 860 O O . SER A 1 107 ? 1.940 8.805 31.716 1.00 75.62 107 SER A O 1
ATOM 862 N N . CYS A 1 108 ? 0.970 10.124 33.252 1.00 76.44 108 CYS A N 1
ATOM 863 C CA . CYS A 1 108 ? 1.678 9.529 34.381 1.00 76.44 108 CYS A CA 1
ATOM 864 C C . CYS A 1 108 ? 1.313 8.047 34.560 1.00 76.44 108 CYS A C 1
ATOM 866 O O . CYS A 1 108 ? 0.165 7.639 34.348 1.00 76.44 108 CYS A O 1
ATOM 868 N N . LYS A 1 109 ? 2.287 7.252 35.019 1.00 76.81 109 LYS A N 1
ATOM 869 C CA . LYS A 1 109 ? 2.070 5.861 35.434 1.00 76.81 109 LYS A CA 1
ATOM 870 C C . LYS A 1 109 ? 0.971 5.802 36.514 1.00 76.81 109 LYS A C 1
ATOM 872 O O . LYS A 1 109 ? 0.946 6.672 37.393 1.00 76.81 109 LYS A O 1
ATOM 877 N N . PRO A 1 110 ? 0.064 4.805 36.487 1.00 75.81 110 PRO A N 1
ATOM 878 C CA . PRO A 1 110 ? -0.949 4.646 37.525 1.00 75.81 110 PRO A CA 1
ATOM 879 C C . PRO A 1 110 ? -0.297 4.549 38.909 1.00 75.81 110 PRO A C 1
ATOM 881 O O . PRO A 1 110 ? 0.603 3.740 39.116 1.00 75.81 110 PRO A O 1
ATOM 884 N N . ARG A 1 111 ? -0.757 5.369 39.861 1.00 77.88 111 ARG A N 1
ATOM 885 C CA . ARG A 1 111 ? -0.211 5.389 41.231 1.00 77.88 111 ARG A CA 1
ATOM 886 C C . ARG A 1 111 ? -0.701 4.222 42.097 1.00 77.88 111 ARG A C 1
ATOM 888 O O . ARG A 1 111 ? -0.066 3.896 43.093 1.00 77.88 111 ARG A O 1
ATOM 895 N N . LYS A 1 112 ? -1.830 3.596 41.739 1.00 79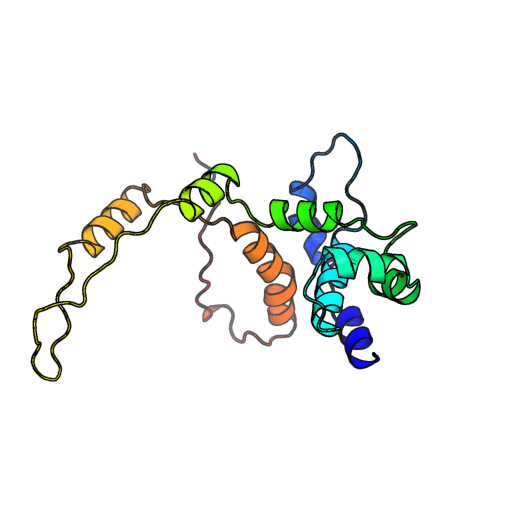.69 112 LYS A N 1
ATOM 896 C CA . LYS A 1 112 ? -2.408 2.477 42.499 1.00 79.69 112 LYS A CA 1
ATOM 897 C C . LYS A 1 112 ? -1.555 1.219 42.323 1.00 79.69 112 LYS A C 1
ATOM 899 O O . LYS A 1 112 ? -1.464 0.694 41.216 1.00 79.69 112 LYS A O 1
ATOM 904 N N . LYS A 1 113 ? -0.976 0.728 43.421 1.00 79.75 113 LYS A N 1
ATOM 905 C CA . LYS A 1 113 ? -0.352 -0.599 43.487 1.00 79.75 113 LYS A CA 1
ATOM 906 C C . LYS A 1 113 ? -1.463 -1.643 43.628 1.00 79.75 113 LYS A C 1
ATOM 908 O O . LYS A 1 113 ? -2.226 -1.596 44.589 1.00 79.75 113 LYS A O 1
ATOM 913 N N . LEU A 1 114 ? -1.595 -2.523 42.640 1.00 83.06 114 LEU A N 1
ATOM 914 C CA . LEU A 1 114 ? -2.572 -3.616 42.638 1.00 83.06 114 LEU A CA 1
ATOM 915 C C . LEU A 1 114 ? -1.951 -4.861 43.276 1.00 83.06 114 LEU A C 1
ATOM 917 O O . LEU A 1 114 ? -0.731 -5.027 43.237 1.00 83.06 114 LEU A O 1
ATOM 921 N N . LYS A 1 115 ? -2.783 -5.735 43.854 1.00 84.62 115 LYS A N 1
ATOM 922 C CA . LYS A 1 115 ? -2.325 -7.049 44.328 1.00 84.62 115 LYS A CA 1
ATOM 923 C C . LYS A 1 115 ? -1.974 -7.950 43.138 1.00 84.62 115 LYS A C 1
ATOM 925 O O . LYS A 1 115 ? -2.417 -7.706 42.013 1.00 84.62 115 LYS A O 1
ATOM 930 N N . LEU A 1 116 ? -1.206 -9.009 43.398 1.00 81.75 116 LEU A N 1
ATOM 931 C CA . LEU A 1 116 ? -0.925 -10.049 42.407 1.00 81.75 116 LEU A CA 1
ATOM 932 C C . LEU A 1 116 ? -2.250 -10.560 41.804 1.00 81.75 116 LEU A C 1
ATOM 934 O O . LEU A 1 116 ? -3.219 -10.769 42.532 1.00 81.75 116 LEU A O 1
ATOM 938 N N . ASN A 1 117 ? -2.301 -10.706 40.478 1.00 85.19 117 ASN A N 1
ATOM 939 C CA . ASN A 1 117 ? -3.475 -11.132 39.699 1.00 85.19 117 ASN A CA 1
ATOM 940 C C . ASN A 1 117 ? -4.688 -10.175 39.674 1.00 85.19 117 ASN A C 1
ATOM 942 O O . ASN A 1 117 ? -5.739 -10.540 39.149 1.00 85.19 117 ASN A O 1
ATOM 946 N N . GLN A 1 118 ? -4.570 -8.933 40.160 1.00 88.12 118 GLN A N 1
ATOM 947 C CA . GLN A 1 118 ? -5.630 -7.929 39.994 1.00 88.12 118 GLN A CA 1
ATOM 948 C C . GLN A 1 118 ? -5.415 -7.063 38.746 1.00 88.12 118 GLN A C 1
ATOM 950 O O . GLN A 1 118 ? -4.380 -6.417 38.582 1.00 88.12 118 GLN A O 1
ATOM 955 N N . LYS A 1 119 ? -6.431 -7.005 37.874 1.00 82.81 119 LYS A N 1
ATOM 956 C CA . LYS A 1 119 ? -6.440 -6.122 36.696 1.00 82.81 119 LYS A CA 1
ATOM 957 C C . LYS A 1 119 ? -6.632 -4.662 37.110 1.00 82.81 119 LYS A C 1
ATOM 959 O O . LYS A 1 119 ? -7.374 -4.356 38.043 1.00 82.81 119 LYS A O 1
ATOM 964 N N . LEU A 1 120 ? -5.997 -3.747 36.375 1.00 83.69 120 LEU A N 1
ATOM 965 C CA . LEU A 1 120 ? -6.216 -2.313 36.557 1.00 83.69 120 LEU A CA 1
ATOM 966 C C . LEU A 1 120 ? -7.666 -1.973 36.181 1.00 83.69 120 LEU A C 1
ATOM 968 O O . LEU A 1 120 ? -8.078 -2.290 35.061 1.00 83.69 120 LEU A O 1
ATOM 972 N N . PRO A 1 121 ? -8.447 -1.328 37.070 1.00 82.12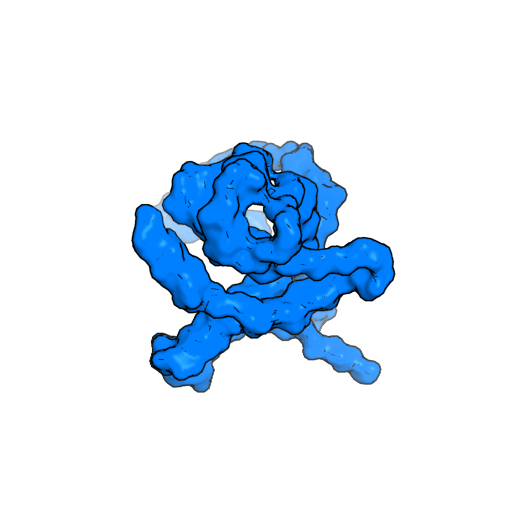 121 PRO A N 1
ATOM 973 C CA . PRO A 1 121 ? -9.795 -0.925 36.719 1.00 82.12 121 PRO A CA 1
ATOM 974 C C . PRO A 1 121 ? -9.753 0.090 35.567 1.00 82.12 121 PRO A C 1
ATOM 976 O O . PRO A 1 121 ? -8.830 0.911 35.487 1.00 82.12 121 PRO A O 1
ATOM 979 N N . PRO A 1 122 ? -10.748 0.064 34.668 1.00 82.81 122 PRO A N 1
ATOM 980 C CA . PRO A 1 122 ? -10.795 0.986 33.548 1.00 82.81 122 PRO A CA 1
ATOM 981 C C . PRO A 1 122 ? -10.870 2.431 34.052 1.00 82.81 122 PRO A C 1
ATOM 983 O O . PRO A 1 122 ? -11.648 2.758 34.946 1.00 82.81 122 PRO A O 1
ATOM 986 N N . LYS A 1 123 ? -10.092 3.325 33.432 1.00 79.19 123 LYS A N 1
ATOM 987 C CA . LYS A 1 123 ? -10.053 4.757 33.788 1.00 79.19 123 LYS A CA 1
ATOM 988 C C . LYS A 1 123 ? -11.417 5.448 33.643 1.00 79.19 123 LYS A C 1
ATOM 990 O O . LYS A 1 123 ? -11.664 6.456 34.295 1.00 79.19 123 LYS A O 1
ATOM 995 N N . ARG A 1 124 ? -12.281 4.936 32.761 1.00 80.88 124 ARG A N 1
ATOM 996 C CA . ARG A 1 124 ? -13.653 5.407 32.527 1.00 80.88 124 ARG A CA 1
ATOM 997 C C . ARG A 1 124 ? -14.597 4.203 32.526 1.00 80.88 124 ARG A C 1
ATOM 999 O O . ARG A 1 124 ? -14.456 3.321 31.675 1.00 80.88 124 ARG A O 1
ATOM 1006 N N . SER A 1 125 ? -15.552 4.171 33.453 1.00 84.19 125 SER A N 1
ATOM 1007 C CA . SER A 1 125 ? -16.602 3.147 33.496 1.00 84.19 125 SER A CA 1
ATOM 1008 C C . SER A 1 125 ? -17.568 3.296 32.311 1.00 84.19 125 SER A C 1
ATOM 1010 O O . SER A 1 125 ? -17.704 4.374 31.723 1.00 84.19 125 SER A O 1
ATOM 1012 N N . GLY A 1 126 ? -18.195 2.188 31.902 1.00 87.56 126 GLY A N 1
ATOM 1013 C CA . GLY A 1 126 ? -19.205 2.181 30.834 1.00 87.56 126 GLY A CA 1
ATOM 1014 C C . GLY A 1 126 ? -18.682 2.484 29.424 1.00 87.56 126 GLY A C 1
ATOM 1015 O O . GLY A 1 126 ? -19.473 2.772 28.533 1.00 87.56 126 GLY A O 1
ATOM 1016 N N . THR A 1 127 ? -17.365 2.437 29.189 1.00 87.69 127 THR A N 1
ATOM 1017 C CA . THR A 1 127 ? -16.789 2.691 27.852 1.00 87.69 127 THR A CA 1
ATOM 1018 C C . THR A 1 127 ? -17.312 1.700 26.808 1.00 87.69 127 THR A C 1
ATOM 1020 O O . THR A 1 127 ? -17.606 2.108 25.688 1.00 87.69 127 THR A O 1
ATOM 1023 N N . VAL A 1 128 ? -17.471 0.427 27.189 1.00 88.75 128 VAL A N 1
ATOM 1024 C CA . VAL A 1 128 ? -18.016 -0.621 26.311 1.00 88.75 128 VAL A CA 1
ATOM 1025 C C . VAL A 1 128 ? -19.486 -0.354 25.999 1.00 88.75 128 VAL A C 1
ATOM 1027 O O . VAL A 1 128 ? -19.832 -0.304 24.828 1.00 88.75 128 VAL A O 1
ATOM 1030 N N . ALA A 1 129 ? -20.318 -0.077 27.010 1.00 92.12 129 ALA A N 1
ATOM 1031 C CA . ALA A 1 129 ? -21.731 0.265 26.810 1.00 92.12 129 ALA A CA 1
ATOM 1032 C C . ALA A 1 129 ? -21.893 1.459 25.856 1.00 92.12 129 ALA A C 1
ATOM 1034 O O . ALA A 1 129 ? -22.569 1.352 24.844 1.00 92.12 129 ALA A O 1
ATOM 1035 N N . LYS A 1 130 ? -21.128 2.540 26.065 1.00 91.38 130 LYS A N 1
ATOM 1036 C CA . LYS A 1 130 ? -21.112 3.703 25.158 1.00 91.38 130 LYS A CA 1
ATOM 1037 C C . LYS A 1 130 ? -20.683 3.360 23.731 1.00 91.38 130 LYS A C 1
ATOM 1039 O O . LYS A 1 130 ? -21.093 4.042 22.795 1.00 91.38 130 LYS A O 1
ATOM 1044 N N . LEU A 1 131 ? -19.787 2.389 23.557 1.00 88.50 131 LEU A N 1
ATOM 1045 C CA . LEU A 1 131 ? -19.368 1.928 22.235 1.00 88.50 131 LEU A CA 1
ATOM 1046 C C . LEU A 1 131 ? -20.493 1.130 21.566 1.00 88.50 131 LEU A C 1
ATOM 1048 O O . LEU A 1 131 ? -20.768 1.365 20.394 1.00 88.50 131 LEU A O 1
ATOM 1052 N N . VAL A 1 132 ? -21.149 0.245 22.321 1.00 92.44 132 VAL A N 1
ATOM 1053 C CA . VAL A 1 132 ? -22.300 -0.550 21.875 1.00 92.44 132 VAL A CA 1
ATOM 1054 C C . VAL A 1 132 ? -23.466 0.364 21.503 1.00 92.44 132 VAL A C 1
ATOM 1056 O O . VAL A 1 132 ? -23.963 0.264 20.391 1.00 92.44 132 VAL A O 1
ATOM 1059 N N . ASP A 1 133 ? -23.817 1.343 22.337 1.00 93.50 133 ASP A N 1
ATOM 1060 C CA . ASP A 1 133 ? -24.869 2.324 22.038 1.00 93.50 133 ASP A CA 1
ATOM 1061 C C . ASP A 1 133 ? -24.560 3.115 20.763 1.00 93.50 133 ASP A C 1
ATOM 1063 O O . ASP A 1 133 ? -25.435 3.386 19.941 1.00 93.50 133 ASP A O 1
ATOM 1067 N N . LYS A 1 134 ? -23.288 3.479 20.553 1.00 88.69 134 LYS A N 1
ATOM 1068 C CA . LYS A 1 134 ? -22.843 4.122 19.307 1.00 88.69 134 LYS A CA 1
ATOM 1069 C C . LYS A 1 134 ? -22.928 3.188 18.107 1.00 88.69 134 LYS A C 1
ATOM 1071 O O . LYS A 1 134 ? -23.216 3.669 17.017 1.00 88.69 134 LYS A O 1
ATOM 1076 N N . ALA A 1 135 ? -22.656 1.898 18.290 1.00 88.44 135 ALA A N 1
ATOM 1077 C CA . ALA A 1 135 ? -22.786 0.891 17.244 1.00 88.44 135 ALA A CA 1
ATOM 1078 C C . ALA A 1 135 ? -24.251 0.723 16.840 1.00 88.44 135 ALA A C 1
ATOM 1080 O O . ALA A 1 135 ? -24.574 0.871 15.666 1.00 88.44 135 ALA A O 1
ATOM 1081 N N . LEU A 1 136 ? -25.128 0.523 17.826 1.00 91.25 136 LEU A N 1
ATOM 1082 C CA . LEU A 1 136 ? -26.569 0.368 17.640 1.00 91.25 136 LEU A CA 1
ATOM 1083 C C . LEU A 1 136 ? -27.211 1.625 17.040 1.00 91.25 136 LEU A C 1
ATOM 1085 O O . LEU A 1 136 ? -28.054 1.525 16.159 1.00 91.25 136 LEU A O 1
ATOM 1089 N N . SER A 1 137 ? -26.775 2.818 17.455 1.00 90.81 137 SER A N 1
ATOM 1090 C CA . SER A 1 137 ? -27.251 4.087 16.880 1.00 90.81 137 SER A CA 1
ATOM 1091 C C . SER A 1 137 ? -26.609 4.458 15.537 1.00 90.81 137 SER A C 1
ATOM 1093 O O . SER A 1 137 ? -26.904 5.528 15.008 1.00 90.81 137 SER A O 1
ATOM 1095 N N . GLY A 1 138 ? -25.693 3.640 15.003 1.00 83.94 138 GLY A N 1
ATOM 1096 C CA . GLY A 1 138 ? -24.982 3.921 13.750 1.00 83.94 138 GLY A CA 1
ATOM 1097 C C . GLY A 1 138 ? -24.012 5.111 13.813 1.00 83.94 138 GLY A C 1
ATOM 1098 O O . GLY A 1 138 ? -23.496 5.548 12.790 1.00 83.94 138 GLY A O 1
ATOM 1099 N N . LYS A 1 139 ? -23.724 5.644 15.007 1.00 80.88 139 LYS A N 1
ATOM 1100 C CA . LYS A 1 139 ? -22.854 6.816 15.238 1.00 80.88 139 LYS A CA 1
ATOM 1101 C C . LYS A 1 139 ? -21.392 6.443 15.495 1.00 80.88 139 LYS A C 1
ATOM 1103 O O . LYS A 1 139 ? -20.619 7.253 16.024 1.00 80.88 139 LYS A O 1
ATOM 1108 N N . LEU A 1 140 ? -20.988 5.212 15.185 1.00 81.00 140 LEU A N 1
ATOM 1109 C CA . LEU A 1 140 ? -19.579 4.843 15.233 1.00 81.00 140 LEU A CA 1
ATOM 1110 C C . LEU A 1 140 ? -18.796 5.653 14.202 1.00 81.00 140 LEU A C 1
ATOM 1112 O O . LEU A 1 140 ? -19.212 5.829 13.060 1.00 81.00 140 LEU A O 1
ATOM 1116 N N . ARG A 1 141 ? -17.621 6.140 14.610 1.00 70.44 141 ARG A N 1
ATOM 1117 C CA . ARG A 1 141 ? -16.698 6.776 13.672 1.00 70.44 141 ARG A CA 1
ATOM 1118 C C . ARG A 1 141 ? -16.230 5.724 12.669 1.00 70.44 141 ARG A C 1
ATOM 1120 O O . ARG A 1 141 ? -15.507 4.801 13.039 1.00 70.44 141 ARG A O 1
ATOM 1127 N N . ASN A 1 142 ? -16.597 5.905 11.408 1.00 68.31 142 ASN A N 1
ATOM 1128 C CA . ASN A 1 142 ? -16.077 5.123 10.291 1.00 68.31 142 ASN A CA 1
ATOM 1129 C C . ASN A 1 142 ? -14.832 5.807 9.722 1.00 68.31 142 ASN A C 1
ATOM 1131 O O . ASN A 1 142 ? -14.835 6.332 8.615 1.00 68.31 142 ASN A O 1
ATOM 1135 N N . PHE A 1 143 ? -13.769 5.847 10.529 1.00 72.94 143 PHE A N 1
ATOM 1136 C CA . PHE A 1 143 ? -12.458 6.293 10.070 1.00 72.94 143 PHE A CA 1
ATOM 1137 C C . PHE A 1 143 ? -11.653 5.072 9.625 1.00 72.94 143 PHE A C 1
ATOM 1139 O O . PHE A 1 143 ? -11.046 4.402 10.455 1.00 72.94 143 PHE A O 1
ATOM 1146 N N . CYS A 1 144 ? -11.706 4.780 8.327 1.00 78.56 144 CYS A N 1
ATOM 1147 C CA . CYS A 1 144 ? -10.985 3.675 7.691 1.00 78.56 144 CYS A CA 1
ATOM 1148 C C . CYS A 1 144 ? -10.190 4.224 6.498 1.00 78.56 144 CYS A C 1
ATOM 1150 O O . CYS A 1 144 ? -10.586 4.021 5.346 1.00 78.56 144 CYS A O 1
ATOM 1152 N N . PRO A 1 145 ? -9.121 5.002 6.742 1.00 85.31 145 PRO A N 1
ATOM 1153 C CA . PRO A 1 145 ? -8.292 5.527 5.662 1.00 85.31 145 PRO A CA 1
ATOM 1154 C C . PRO A 1 145 ? -7.647 4.415 4.824 1.00 85.31 145 PRO A C 1
ATOM 1156 O O . PRO A 1 145 ? -7.473 4.573 3.619 1.00 85.31 145 PRO A O 1
ATOM 1159 N N . GLU A 1 146 ? -7.377 3.267 5.437 1.00 87.44 146 GLU A N 1
ATOM 1160 C CA . GLU A 1 146 ? -6.811 2.078 4.815 1.00 87.44 146 GLU A CA 1
ATOM 1161 C C . GLU A 1 146 ? -7.815 1.271 3.976 1.00 87.44 146 GLU A C 1
ATOM 1163 O O . GLU A 1 146 ? -7.439 0.247 3.419 1.00 87.44 146 GLU A O 1
ATOM 1168 N N . ALA A 1 147 ? -9.082 1.692 3.864 1.00 88.31 147 ALA A N 1
ATOM 1169 C CA . ALA A 1 147 ? -10.124 0.903 3.200 1.00 88.31 147 ALA A CA 1
ATOM 1170 C C . ALA A 1 147 ? -9.770 0.527 1.749 1.00 88.31 147 ALA A C 1
ATOM 1172 O O . ALA A 1 147 ? -10.062 -0.580 1.306 1.00 88.31 147 ALA A O 1
ATOM 1173 N N . ILE A 1 148 ? -9.122 1.429 1.003 1.00 90.06 148 ILE A N 1
ATOM 1174 C CA . ILE 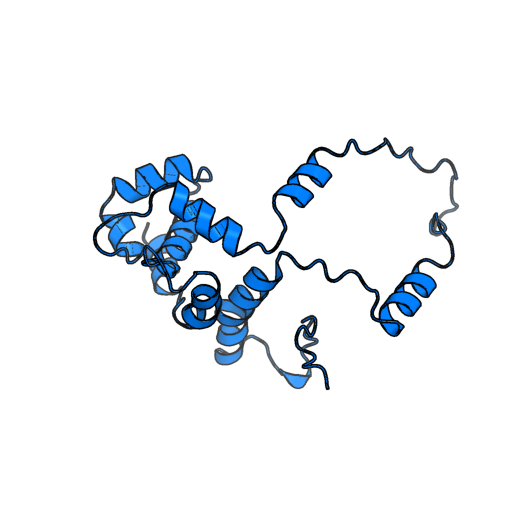A 1 148 ? -8.681 1.143 -0.372 1.00 90.06 148 ILE A CA 1
ATOM 1175 C C . ILE A 1 148 ? -7.544 0.123 -0.359 1.00 90.06 148 ILE A C 1
ATOM 1177 O O . ILE A 1 148 ? -7.592 -0.846 -1.110 1.00 90.06 148 ILE A O 1
ATOM 1181 N N . LEU A 1 149 ? -6.556 0.305 0.520 1.00 89.25 149 LEU A N 1
ATOM 1182 C CA . LEU A 1 149 ? -5.452 -0.636 0.683 1.00 89.25 149 LEU A CA 1
ATOM 1183 C C . LEU A 1 149 ? -5.951 -2.033 1.088 1.00 89.25 149 LEU A C 1
ATOM 1185 O O . LEU A 1 149 ? -5.477 -3.033 0.563 1.00 89.25 149 LEU A O 1
ATOM 1189 N N . GLN A 1 150 ? -6.946 -2.114 1.971 1.00 90.31 150 GLN A N 1
ATOM 1190 C CA . GLN A 1 150 ? -7.583 -3.376 2.349 1.00 90.31 150 GLN A CA 1
ATOM 1191 C C . GLN A 1 150 ? -8.306 -4.026 1.167 1.00 90.31 150 GLN A C 1
ATOM 1193 O O . GLN A 1 150 ? -8.172 -5.230 0.975 1.00 90.31 150 GLN A O 1
ATOM 1198 N N . LYS A 1 151 ? -9.034 -3.250 0.349 1.00 90.12 151 LYS A N 1
ATOM 1199 C CA . LYS A 1 151 ? -9.660 -3.757 -0.885 1.00 90.12 151 LYS A CA 1
ATOM 1200 C C . LYS A 1 151 ? -8.613 -4.262 -1.879 1.00 90.12 151 LYS A C 1
ATOM 1202 O O . LYS A 1 151 ? -8.803 -5.324 -2.459 1.00 90.12 151 LYS A O 1
ATOM 1207 N N . LEU A 1 152 ? -7.503 -3.542 -2.036 1.00 89.88 152 LEU A N 1
ATOM 1208 C CA . LEU A 1 152 ? -6.364 -3.956 -2.858 1.00 89.88 152 LEU A CA 1
ATOM 1209 C C . LEU A 1 152 ? -5.804 -5.299 -2.377 1.00 89.88 152 LEU A C 1
ATOM 1211 O O . LEU A 1 152 ? -5.703 -6.234 -3.163 1.00 89.88 152 LEU A O 1
ATOM 1215 N N . LEU A 1 153 ? -5.500 -5.427 -1.083 1.00 88.69 153 LEU A N 1
ATOM 1216 C CA . LEU A 1 153 ? -4.981 -6.674 -0.513 1.00 88.69 153 LEU A CA 1
ATOM 1217 C C . LEU A 1 153 ? -5.991 -7.822 -0.619 1.00 88.69 153 LEU A C 1
ATOM 1219 O O . LEU A 1 153 ? -5.598 -8.949 -0.908 1.00 88.69 153 LEU A O 1
ATOM 1223 N N . ALA A 1 154 ? -7.284 -7.541 -0.445 1.00 89.38 154 ALA A N 1
ATOM 1224 C CA . ALA A 1 154 ? -8.331 -8.534 -0.639 1.00 89.38 154 ALA A CA 1
ATOM 1225 C C . ALA A 1 154 ? -8.312 -9.085 -2.076 1.00 89.38 154 ALA A C 1
ATOM 1227 O O . ALA A 1 154 ? -8.210 -10.293 -2.261 1.00 89.38 154 ALA A O 1
ATOM 1228 N N . ARG A 1 155 ? -8.297 -8.208 -3.089 1.00 88.69 155 ARG A N 1
ATOM 1229 C CA . ARG A 1 155 ? -8.306 -8.615 -4.506 1.00 88.69 155 ARG A CA 1
ATOM 1230 C C . ARG A 1 155 ? -7.015 -9.272 -4.984 1.00 88.69 155 ARG A C 1
ATOM 1232 O O . ARG A 1 155 ? -7.066 -10.183 -5.805 1.00 88.69 155 ARG A O 1
ATOM 1239 N N . CYS A 1 156 ? -5.861 -8.805 -4.517 1.00 87.06 156 CYS A N 1
ATOM 1240 C CA . CYS A 1 156 ? -4.573 -9.302 -5.006 1.00 87.06 156 CYS A CA 1
ATOM 1241 C C . CYS A 1 156 ? -4.080 -10.530 -4.234 1.00 87.06 156 CYS A C 1
ATOM 1243 O O . CYS A 1 156 ? -3.430 -11.391 -4.818 1.00 87.06 156 CYS A O 1
ATOM 1245 N N . VAL A 1 157 ? -4.345 -10.604 -2.926 1.00 87.44 157 VAL A N 1
ATOM 1246 C CA . VAL A 1 157 ? -3.735 -11.606 -2.035 1.00 87.44 157 VAL A CA 1
ATOM 1247 C C . VAL A 1 157 ? -4.767 -12.593 -1.509 1.00 87.44 157 VAL A C 1
ATOM 1249 O O . VAL A 1 157 ? -4.532 -13.797 -1.542 1.00 87.44 157 VAL A O 1
ATOM 1252 N N . VAL A 1 158 ? -5.906 -12.112 -1.009 1.00 88.38 158 VAL A N 1
ATOM 1253 C CA . VAL A 1 158 ? -6.902 -12.996 -0.381 1.00 88.38 158 VAL A CA 1
ATOM 1254 C C . VAL A 1 158 ? -7.635 -13.813 -1.440 1.00 88.38 158 VAL A C 1
ATOM 1256 O O . VAL A 1 158 ? -7.678 -15.035 -1.329 1.00 88.38 158 VAL A O 1
ATOM 1259 N N . ASP A 1 159 ? -8.134 -13.166 -2.495 1.00 87.75 159 ASP A N 1
ATOM 1260 C CA . ASP A 1 159 ? -8.848 -13.833 -3.589 1.00 87.75 159 ASP A CA 1
ATOM 1261 C C . ASP A 1 159 ? -7.943 -14.860 -4.299 1.00 87.75 159 ASP A C 1
ATOM 1263 O O . ASP A 1 159 ? -8.378 -15.969 -4.606 1.00 87.75 159 ASP A O 1
ATOM 1267 N N . THR A 1 160 ? -6.661 -14.542 -4.503 1.00 88.00 160 THR A N 1
ATOM 1268 C CA . THR A 1 160 ? -5.688 -15.472 -5.104 1.00 88.00 160 THR A CA 1
ATOM 1269 C C . THR A 1 160 ? -5.369 -16.641 -4.174 1.00 88.00 160 THR A C 1
ATOM 1271 O O . THR A 1 160 ? -5.389 -17.790 -4.607 1.00 88.00 160 THR A O 1
ATOM 1274 N N . SER A 1 161 ? -5.164 -16.386 -2.879 1.00 88.44 161 SER A N 1
ATOM 1275 C CA . SER A 1 161 ? -4.962 -17.449 -1.881 1.00 88.44 161 SER A CA 1
ATOM 1276 C C . SER A 1 161 ? -6.180 -18.368 -1.762 1.00 88.44 161 SER A C 1
ATOM 1278 O O . SER A 1 161 ? -6.028 -19.570 -1.542 1.00 88.44 161 SER A O 1
ATOM 1280 N N . TYR A 1 162 ? -7.386 -17.817 -1.930 1.00 88.06 162 TYR A N 1
ATOM 1281 C CA . TYR A 1 162 ? -8.628 -18.582 -1.967 1.00 88.06 162 TYR A CA 1
ATOM 1282 C C . TYR A 1 162 ? -8.675 -19.503 -3.186 1.00 88.06 162 TYR A C 1
ATOM 1284 O O . TYR A 1 162 ? -8.916 -20.698 -3.038 1.00 88.06 162 TYR A O 1
ATOM 1292 N N . GLN A 1 163 ? -8.369 -18.974 -4.374 1.00 88.00 163 GLN A N 1
ATOM 1293 C CA . GLN A 1 163 ? -8.291 -19.760 -5.611 1.00 88.00 163 GLN A CA 1
ATOM 1294 C C . GLN A 1 163 ? -7.234 -20.869 -5.534 1.00 88.00 163 GLN A C 1
ATOM 1296 O O . GLN A 1 163 ? -7.435 -21.947 -6.083 1.00 88.00 163 GLN A O 1
ATOM 1301 N N . MET A 1 164 ? -6.134 -20.630 -4.818 1.00 88.62 164 MET A N 1
ATOM 1302 C CA . MET A 1 164 ? -5.092 -21.629 -4.561 1.00 88.62 164 MET A CA 1
ATOM 1303 C C . MET A 1 164 ? -5.480 -22.665 -3.490 1.00 88.62 164 MET A C 1
ATOM 1305 O O . MET A 1 164 ? -4.715 -23.594 -3.247 1.00 88.62 164 MET A O 1
ATOM 1309 N N . GLY A 1 165 ? -6.627 -22.512 -2.819 1.00 89.19 165 GLY A N 1
ATOM 1310 C CA . GLY A 1 165 ? -7.080 -23.416 -1.756 1.00 89.19 165 GLY A CA 1
ATOM 1311 C C . GLY A 1 165 ? -6.308 -23.290 -0.436 1.00 89.19 165 GLY A C 1
ATOM 1312 O O . GLY A 1 165 ? -6.452 -24.137 0.440 1.00 89.19 165 GLY A O 1
ATOM 1313 N N . ILE A 1 166 ? -5.502 -22.236 -0.262 1.00 89.19 166 ILE A N 1
ATOM 1314 C CA . ILE A 1 166 ? -4.639 -22.043 0.920 1.00 89.19 166 ILE A CA 1
ATOM 1315 C C . ILE A 1 166 ? -5.464 -21.683 2.165 1.00 89.19 166 ILE A C 1
ATOM 1317 O O . ILE A 1 166 ? -5.080 -21.996 3.289 1.00 89.19 166 ILE A O 1
ATOM 1321 N N . LEU A 1 167 ? -6.605 -21.016 1.973 1.00 84.00 167 LEU A N 1
ATOM 1322 C CA . LEU A 1 167 ? -7.430 -20.465 3.053 1.00 84.00 167 LEU A CA 1
ATOM 1323 C C . LEU A 1 167 ? -8.325 -21.500 3.764 1.00 84.00 167 LEU A C 1
ATOM 1325 O O . LEU A 1 167 ? -8.987 -21.148 4.738 1.00 84.00 167 LEU A O 1
ATOM 1329 N N . GLY A 1 168 ? -8.336 -22.762 3.321 1.00 84.19 168 GLY A N 1
ATOM 1330 C CA . GLY A 1 168 ? -9.185 -23.807 3.900 1.00 84.19 168 GLY A CA 1
ATOM 1331 C C . GLY A 1 168 ? -10.678 -23.587 3.620 1.00 84.19 168 GLY A C 1
ATOM 1332 O O . GLY A 1 168 ? -11.047 -23.073 2.564 1.00 84.19 168 GLY A O 1
ATOM 1333 N N . ASN A 1 169 ? -11.544 -23.991 4.557 1.00 81.12 169 ASN A N 1
ATOM 1334 C CA . ASN A 1 169 ? -12.997 -23.884 4.403 1.00 81.12 169 ASN A CA 1
ATOM 1335 C C . ASN A 1 169 ? -13.467 -22.416 4.486 1.00 81.12 169 ASN A C 1
ATOM 1337 O O . ASN A 1 169 ? -13.413 -21.820 5.565 1.00 81.12 169 ASN A O 1
ATOM 1341 N N . PRO A 1 170 ? -14.028 -21.833 3.409 1.00 77.69 170 PRO A N 1
ATOM 1342 C CA . PRO A 1 170 ? -14.481 -20.440 3.417 1.00 77.69 170 PRO A CA 1
ATOM 1343 C C . PRO A 1 170 ? -15.607 -20.163 4.414 1.00 77.69 170 PRO A C 1
ATOM 1345 O O . PRO A 1 170 ? -15.724 -19.049 4.915 1.00 77.69 170 PRO A O 1
ATOM 1348 N N . ASN A 1 171 ? -16.410 -21.178 4.736 1.00 75.88 171 ASN A N 1
ATOM 1349 C CA . ASN A 1 171 ? -17.534 -21.058 5.664 1.00 75.88 171 ASN A CA 1
ATOM 1350 C C . ASN A 1 171 ? -17.095 -20.935 7.134 1.00 75.88 171 ASN A C 1
ATOM 1352 O O . ASN A 1 171 ? -17.884 -20.510 7.972 1.00 75.88 171 ASN A O 1
ATOM 1356 N N . GLU A 1 172 ? -15.848 -21.291 7.447 1.00 77.06 172 GLU A N 1
ATOM 1357 C CA . GLU A 1 172 ? -15.269 -21.189 8.792 1.00 77.06 172 GLU A CA 1
ATOM 1358 C C . GLU A 1 172 ? -14.414 -19.920 8.963 1.00 77.06 172 GLU A C 1
ATOM 1360 O O . GLU A 1 172 ? -14.021 -19.571 10.078 1.00 77.06 172 GLU A O 1
ATOM 1365 N N . LEU A 1 173 ? -14.146 -19.189 7.874 1.00 72.00 173 LEU A N 1
ATOM 1366 C CA . LEU A 1 173 ? -13.368 -17.954 7.910 1.00 72.00 173 LEU A CA 1
ATOM 1367 C C . LEU A 1 173 ? -14.201 -16.800 8.472 1.00 72.00 173 LEU A C 1
ATOM 1369 O O . LEU A 1 173 ? -15.106 -16.265 7.830 1.00 72.00 173 LEU A O 1
ATOM 1373 N N . SER A 1 174 ? -13.825 -16.327 9.660 1.00 64.00 174 SER A N 1
ATOM 1374 C CA . SER A 1 174 ? -14.336 -15.066 10.192 1.00 64.00 174 SER A CA 1
ATOM 1375 C C . SER A 1 174 ? -13.721 -13.891 9.422 1.00 64.00 174 SER A C 1
ATOM 1377 O O . SER A 1 174 ? -12.613 -13.440 9.727 1.00 64.00 174 SER A O 1
ATOM 1379 N N . MET A 1 175 ? -14.425 -13.377 8.415 1.00 57.00 175 MET A N 1
ATOM 1380 C CA . MET A 1 175 ? -13.979 -12.193 7.682 1.00 57.00 175 MET A CA 1
ATOM 1381 C C . MET A 1 175 ? -14.225 -10.918 8.493 1.00 57.00 175 MET A C 1
ATOM 1383 O O . MET A 1 175 ? -15.358 -10.480 8.683 1.00 57.00 175 MET A O 1
ATOM 1387 N N . ALA A 1 176 ? -13.149 -10.259 8.920 1.00 53.03 176 ALA A N 1
ATOM 1388 C CA . ALA A 1 176 ? -13.206 -8.913 9.479 1.00 53.03 176 ALA A CA 1
ATOM 1389 C C . ALA A 1 176 ? -13.235 -7.864 8.351 1.00 53.03 176 ALA A C 1
ATOM 1391 O O . ALA A 1 176 ? -12.311 -7.067 8.213 1.00 53.03 176 ALA A O 1
ATOM 1392 N N . HIS A 1 177 ? -14.280 -7.861 7.519 1.00 46.22 177 HIS A N 1
ATOM 1393 C CA . HIS A 1 177 ? -14.526 -6.757 6.588 1.00 46.22 177 HIS A CA 1
ATOM 1394 C C . HIS A 1 177 ? -15.676 -5.909 7.125 1.00 46.22 177 HIS A C 1
ATOM 1396 O O . HIS A 1 177 ? -16.779 -6.403 7.355 1.00 46.22 177 HIS A O 1
ATOM 1402 N N . LYS A 1 178 ? -15.430 -4.617 7.356 1.00 48.22 178 LYS A N 1
ATOM 1403 C CA . LYS A 1 178 ? -16.524 -3.697 7.664 1.00 48.22 178 LYS A CA 1
ATOM 1404 C C . LYS A 1 178 ? -17.344 -3.505 6.397 1.00 48.22 178 LYS A C 1
ATOM 1406 O O . LYS A 1 178 ? -16.837 -2.991 5.406 1.00 48.22 178 LYS A O 1
ATOM 1411 N N . CYS A 1 179 ? -18.610 -3.900 6.471 1.00 38.12 179 CYS A N 1
ATOM 1412 C CA . CYS A 1 179 ? -19.632 -3.575 5.492 1.00 38.12 179 CYS A CA 1
ATOM 1413 C C . CYS A 1 179 ? -19.693 -2.045 5.331 1.00 38.12 179 CYS A C 1
ATOM 1415 O O . CYS A 1 179 ? -20.224 -1.332 6.182 1.00 38.12 179 CYS A O 1
ATOM 1417 N N . SER A 1 180 ? -19.078 -1.525 4.275 1.00 47.38 180 SER A N 1
ATOM 1418 C CA . SER A 1 180 ? -19.387 -0.204 3.745 1.00 47.38 180 SER A CA 1
ATOM 1419 C C . SER A 1 180 ? -20.029 -0.443 2.396 1.00 47.38 180 SER A C 1
ATOM 1421 O O . SER A 1 180 ? -19.320 -0.399 1.405 1.00 47.38 180 SER A O 1
ATOM 1423 N N . ASP A 1 181 ? -21.300 -0.826 2.410 1.00 37.84 181 ASP A N 1
ATOM 1424 C CA . ASP A 1 181 ? -22.288 -0.564 1.365 1.00 37.84 181 ASP A CA 1
ATOM 1425 C C . ASP A 1 181 ? -23.633 -0.999 1.953 1.00 37.84 181 ASP A C 1
ATOM 1427 O O . ASP A 1 181 ? -24.109 -2.112 1.760 1.00 37.84 181 ASP A O 1
ATOM 1431 N N . ASN A 1 182 ? -24.210 -0.118 2.771 1.00 30.36 182 ASN A N 1
ATOM 1432 C CA . ASN A 1 182 ? -25.652 -0.119 2.947 1.00 30.36 182 ASN A CA 1
ATOM 1433 C C . ASN A 1 182 ? -26.157 0.841 1.862 1.00 30.36 182 ASN A C 1
ATOM 1435 O O . ASN A 1 182 ? -26.004 2.054 2.050 1.00 30.36 182 ASN A O 1
ATOM 1439 N N . PRO A 1 183 ? -26.656 0.365 0.707 1.00 33.31 183 PRO A N 1
ATOM 1440 C CA . PRO A 1 183 ? -27.441 1.235 -0.146 1.00 33.31 183 PRO A CA 1
ATOM 1441 C C . PRO A 1 183 ? -28.666 1.603 0.692 1.00 33.31 183 PRO A C 1
ATOM 1443 O O . PRO A 1 183 ? -29.441 0.744 1.112 1.00 33.31 183 PRO A O 1
ATOM 1446 N N . LEU A 1 184 ? -28.752 2.875 1.071 1.00 35.53 184 LEU A N 1
ATOM 1447 C CA . LEU A 1 184 ? -29.950 3.413 1.694 1.00 35.53 184 LEU A CA 1
ATOM 1448 C C . LEU A 1 184 ? -31.151 3.079 0.797 1.00 35.53 184 LEU A C 1
ATOM 1450 O O . LEU A 1 184 ? -31.034 3.182 -0.421 1.00 35.53 184 LEU A O 1
ATOM 1454 N N . ARG A 1 185 ? -32.232 2.650 1.460 1.00 30.02 185 ARG A N 1
ATOM 1455 C CA . ARG A 1 185 ? -33.644 2.752 1.058 1.00 30.02 185 ARG A CA 1
ATOM 1456 C C . ARG A 1 185 ? -33.925 3.479 -0.252 1.00 30.02 185 ARG A C 1
ATOM 1458 O O . ARG A 1 185 ? -33.514 4.657 -0.347 1.00 30.02 185 ARG A O 1
#

pLDDT: mean 83.7, std 12.12, range [30.02, 95.88]

Radius of gyration: 22.41 Å; chains: 1; bounding box: 52×42×67 Å

Foldseek 3Di:
DVVLLVVLVPQDQPLVCVLQVVLDDPDDDDDPLLQLLVSLVSSCVVVVHDDLQVSQVVCQVDVVSCVSSVHDPGGDHSVSNVSSVQSLFQDDPVVVVVVVPDDDDDDDDDPDDDPPPDDDPDPDPCPVVVQVVCVVVVVDDPR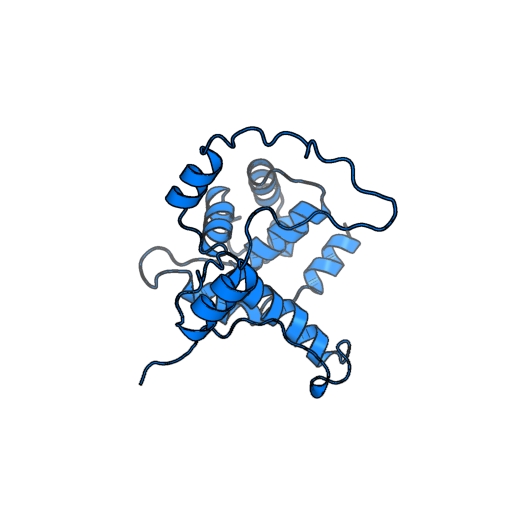CRNLSVVVSCCRRPVVVCVVVCVVPDPVPDPDPDPDPDPPDD

Secondary structure (DSSP, 8-state):
-HHHHHHHHH---GGGHHHHGGGS-SSSS----HHHHHHHHHHHHHTT---HHHHHHHHHH-HHHHHHHT--SSPPPHHHHHHHHHHT--S-HHHHHHHHHSPPPP-PPP-PPPPTTPPPPPSSTTHHHHHHHHHHTT------TTHHHHHHHIIIIIHHHHHTTTT--GGG-------------